Protein AF-A0A812RLL1-F1 (afdb_monomer_lite)

Radius of gyration: 18.05 Å; chains: 1; bounding box: 42×37×56 Å

Organism: Symbiodinium pilosum (NCBI:txid2952)

Structure (mmCIF, N/CA/C/O backbone):
data_AF-A0A812RLL1-F1
#
_entry.id   AF-A0A812RLL1-F1
#
loop_
_atom_site.group_PDB
_atom_site.id
_atom_site.type_symbol
_atom_site.label_atom_id
_atom_site.label_alt_id
_atom_site.label_comp_id
_atom_site.label_asym_id
_atom_site.label_entity_id
_atom_site.label_seq_id
_atom_site.pdbx_PDB_ins_code
_atom_site.Cartn_x
_atom_site.Cartn_y
_atom_site.Cartn_z
_atom_site.occupancy
_atom_site.B_iso_or_equiv
_atom_site.auth_seq_id
_atom_site.auth_comp_id
_atom_site.auth_asym_id
_atom_site.auth_atom_id
_atom_site.pdbx_PDB_model_num
ATOM 1 N N . VAL A 1 1 ? -26.542 1.776 -36.692 1.00 37.62 1 VAL A N 1
ATOM 2 C CA . VAL A 1 1 ? -25.250 2.494 -36.792 1.00 37.62 1 VAL A CA 1
ATOM 3 C C . VAL A 1 1 ? -24.260 1.766 -35.899 1.00 37.62 1 VAL A C 1
ATOM 5 O O . VAL A 1 1 ? -24.473 1.721 -34.697 1.00 37.62 1 VAL A O 1
ATOM 8 N N . ARG A 1 2 ? -23.280 1.064 -36.482 1.00 29.39 2 ARG A N 1
ATOM 9 C CA . ARG A 1 2 ? -22.215 0.387 -35.728 1.00 29.39 2 ARG A CA 1
ATOM 10 C C . ARG A 1 2 ? -21.249 1.466 -35.237 1.00 29.39 2 ARG A C 1
ATOM 12 O O . ARG A 1 2 ? -20.649 2.142 -36.066 1.00 29.39 2 ARG A O 1
ATOM 19 N N . HIS A 1 3 ? -21.135 1.655 -33.925 1.00 27.92 3 HIS A N 1
ATOM 20 C CA . HIS A 1 3 ? -20.114 2.532 -33.359 1.00 27.92 3 HIS A CA 1
ATOM 21 C C . HIS A 1 3 ? -18.757 1.829 -33.438 1.00 27.92 3 HIS A C 1
ATOM 23 O O . HIS A 1 3 ? -18.461 0.926 -32.662 1.00 27.92 3 HIS A O 1
ATOM 29 N N . LEU A 1 4 ? -17.951 2.239 -34.418 1.00 26.98 4 LEU A N 1
ATOM 30 C CA . LEU A 1 4 ? -16.503 2.075 -34.387 1.00 26.98 4 LEU A CA 1
ATOM 31 C C . LEU A 1 4 ? -15.980 3.009 -33.293 1.00 26.98 4 LEU A C 1
ATOM 33 O O . LEU A 1 4 ? -15.881 4.218 -33.492 1.00 26.98 4 LEU A O 1
ATOM 37 N N . GLN A 1 5 ? -15.704 2.454 -32.119 1.00 30.88 5 GLN A N 1
ATOM 38 C CA . GLN A 1 5 ? -14.950 3.152 -31.091 1.00 30.88 5 GLN A CA 1
ATOM 39 C C . GLN A 1 5 ? -13.471 2.961 -31.440 1.00 30.88 5 GLN A C 1
ATOM 41 O O . GLN A 1 5 ? -12.906 1.885 -31.256 1.00 30.88 5 GLN A O 1
ATOM 46 N N . LEU A 1 6 ? -12.867 3.990 -32.039 1.00 29.09 6 LEU A N 1
ATOM 47 C CA . LEU A 1 6 ? -11.418 4.099 -32.169 1.00 29.09 6 LEU A CA 1
ATOM 48 C C . LEU A 1 6 ? -10.833 4.182 -30.754 1.00 29.09 6 LEU A C 1
ATOM 50 O O . LEU A 1 6 ? -10.780 5.253 -30.154 1.00 29.09 6 LEU A O 1
ATOM 54 N N . CYS A 1 7 ? -10.428 3.040 -30.204 1.00 29.53 7 CYS A N 1
ATOM 55 C CA . CYS A 1 7 ? -9.563 3.006 -29.038 1.00 29.53 7 CYS A CA 1
ATOM 56 C C . CYS A 1 7 ? -8.177 3.483 -29.476 1.00 29.53 7 CYS A C 1
ATOM 58 O O . CYS A 1 7 ? -7.367 2.703 -29.972 1.00 29.53 7 CYS A O 1
ATOM 60 N N . CYS A 1 8 ? -7.894 4.769 -29.280 1.00 32.31 8 CYS A N 1
ATOM 61 C CA . CYS A 1 8 ? -6.523 5.188 -29.037 1.00 32.31 8 CYS A CA 1
ATOM 62 C C . CYS A 1 8 ? -6.066 4.454 -27.769 1.00 32.31 8 CYS A C 1
ATOM 64 O O . CYS A 1 8 ? -6.481 4.802 -26.666 1.00 32.31 8 CYS A O 1
ATOM 66 N N . LEU A 1 9 ? -5.271 3.394 -27.933 1.00 37.59 9 LEU A N 1
ATOM 67 C CA . LEU A 1 9 ? -4.542 2.735 -26.853 1.00 37.59 9 LEU A CA 1
ATOM 68 C C . LEU A 1 9 ? -3.507 3.726 -26.314 1.00 37.59 9 LEU A C 1
ATOM 70 O O . LEU A 1 9 ? -2.344 3.715 -26.701 1.00 37.59 9 LEU A O 1
ATOM 74 N N . THR A 1 10 ? -3.932 4.625 -25.434 1.00 40.66 10 THR A N 1
ATOM 75 C CA . THR A 1 10 ? -3.006 5.266 -24.509 1.00 40.66 10 THR A CA 1
ATOM 76 C C . THR A 1 10 ? -2.638 4.215 -23.471 1.00 40.66 10 THR A C 1
ATOM 78 O O . THR A 1 10 ? -3.434 3.909 -22.584 1.00 40.66 10 THR A O 1
ATOM 81 N N . THR A 1 11 ? -1.451 3.629 -23.613 1.00 52.31 11 THR A N 1
ATOM 82 C CA . THR A 1 11 ? -0.755 2.836 -22.591 1.00 52.31 11 THR A CA 1
ATOM 83 C C . THR A 1 11 ? -0.467 3.725 -21.382 1.00 52.31 11 THR A C 1
ATOM 85 O O . THR A 1 11 ? 0.605 4.312 -21.255 1.00 52.31 11 THR A O 1
ATOM 88 N N . GLY A 1 12 ? -1.467 3.899 -20.525 1.00 61.59 12 GLY A N 1
ATOM 89 C CA . GLY A 1 12 ? -1.384 4.679 -19.297 1.00 61.59 12 GLY A CA 1
ATOM 90 C C . GLY A 1 12 ? -2.018 3.919 -18.142 1.00 61.59 12 GLY A C 1
ATOM 91 O O . GLY A 1 12 ? -2.935 3.123 -18.350 1.00 61.59 12 GLY A O 1
ATOM 92 N N . LEU A 1 13 ? -1.522 4.177 -16.931 1.00 76.62 13 LEU A N 1
ATOM 93 C CA . LEU A 1 13 ? -2.082 3.612 -15.709 1.00 76.62 13 LEU A CA 1
ATOM 94 C C . LEU A 1 13 ? -3.569 3.951 -15.599 1.00 76.62 13 LEU A C 1
ATOM 96 O O . LEU A 1 13 ? -3.981 5.099 -15.773 1.00 76.62 13 LEU A O 1
ATOM 100 N N . GLN A 1 14 ? -4.369 2.942 -15.278 1.00 79.12 14 GLN A N 1
ATOM 101 C CA . GLN A 1 14 ? -5.796 3.087 -15.038 1.00 79.12 14 GLN A CA 1
ATOM 102 C C . GLN A 1 14 ? -6.060 2.915 -13.552 1.00 79.12 14 GLN A C 1
ATOM 104 O O . GLN A 1 14 ? -5.700 1.897 -12.965 1.00 79.12 14 GLN A O 1
ATOM 109 N N . ARG A 1 15 ? -6.689 3.913 -12.932 1.00 73.94 15 ARG A N 1
ATOM 110 C CA . ARG A 1 15 ? -7.053 3.844 -11.518 1.00 73.94 15 ARG A CA 1
ATOM 111 C C . ARG A 1 15 ? -8.131 2.787 -11.311 1.00 73.94 15 ARG A C 1
ATOM 113 O O . ARG A 1 15 ? -9.179 2.834 -11.956 1.00 73.94 15 ARG A O 1
ATOM 120 N N . LEU A 1 16 ? -7.894 1.866 -10.383 1.00 66.88 16 LEU A N 1
ATOM 121 C CA . LEU A 1 16 ? -8.930 0.950 -9.933 1.00 66.88 16 LEU A CA 1
ATOM 122 C C . LEU A 1 16 ? -9.898 1.735 -9.055 1.00 66.88 16 LEU A C 1
ATOM 124 O O . LEU A 1 16 ? -9.555 2.141 -7.949 1.00 66.88 16 LEU A O 1
ATOM 128 N N . VAL A 1 17 ? -11.113 1.968 -9.554 1.00 61.69 17 VAL A N 1
ATOM 129 C CA . VAL A 1 17 ? -12.192 2.528 -8.736 1.00 61.69 17 VAL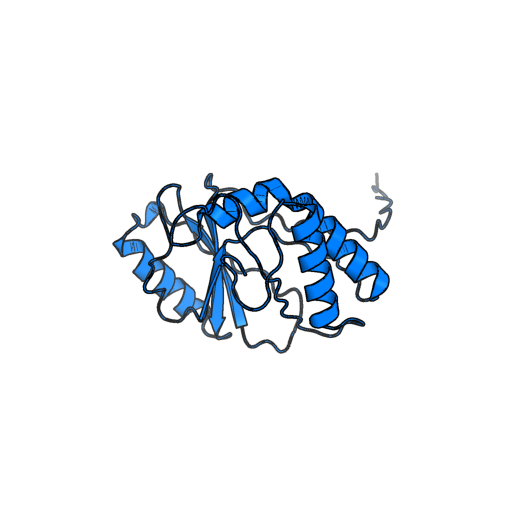 A CA 1
ATOM 130 C C . VAL A 1 17 ? -12.684 1.408 -7.825 1.00 61.69 17 VAL A C 1
ATOM 132 O O . VAL A 1 17 ? -13.274 0.448 -8.328 1.00 61.69 17 VAL A O 1
ATOM 135 N N . PRO A 1 18 ? -12.474 1.478 -6.500 1.00 56.78 18 PRO A N 1
ATOM 136 C CA . PRO A 1 18 ? -12.993 0.436 -5.637 1.00 56.78 18 PRO A CA 1
ATOM 137 C C . PRO A 1 18 ? -14.529 0.542 -5.626 1.00 56.78 18 PRO A C 1
ATOM 139 O O . PRO A 1 18 ? -15.049 1.666 -5.648 1.00 56.78 18 PRO A O 1
ATOM 142 N N . PRO A 1 19 ? -15.271 -0.582 -5.610 1.00 47.69 19 PRO A N 1
ATOM 143 C CA . PRO A 1 19 ? -16.727 -0.573 -5.678 1.00 47.69 19 PRO A CA 1
ATOM 144 C C . PRO A 1 19 ? -17.344 0.410 -4.674 1.00 47.69 19 PRO A C 1
ATOM 146 O O . PRO A 1 19 ? -16.896 0.467 -3.529 1.00 47.69 19 PRO A O 1
ATOM 149 N N . LYS A 1 20 ? -18.326 1.186 -5.172 1.00 47.53 20 LYS A N 1
ATOM 150 C CA . LYS A 1 20 ? -19.125 2.276 -4.561 1.00 47.53 20 LYS A CA 1
ATOM 151 C C . LYS A 1 20 ? -18.523 2.964 -3.315 1.00 47.53 20 LYS A C 1
ATOM 153 O O . LYS A 1 20 ? -18.348 2.315 -2.286 1.00 47.53 20 LYS A O 1
ATOM 158 N N . PRO A 1 21 ? -18.315 4.295 -3.333 1.00 43.31 21 PRO A N 1
ATOM 159 C CA . PRO A 1 21 ? -17.910 5.011 -2.132 1.00 43.31 21 PRO A CA 1
ATOM 160 C C . PRO A 1 21 ? -19.015 4.889 -1.077 1.00 43.31 21 PRO A C 1
ATOM 162 O O . PRO A 1 21 ? -20.113 5.421 -1.233 1.00 43.31 21 PRO A O 1
ATOM 165 N N . LEU A 1 22 ? -18.727 4.157 -0.007 1.00 42.91 22 LEU A N 1
ATOM 166 C CA . LEU A 1 22 ? -19.337 4.425 1.285 1.00 42.91 22 LEU A CA 1
ATOM 167 C C . LEU A 1 22 ? -18.472 5.516 1.906 1.00 42.91 22 LEU A C 1
ATOM 169 O O . LEU A 1 22 ? -17.251 5.442 1.816 1.00 42.91 22 LEU A O 1
ATOM 173 N N . ALA A 1 23 ? -19.123 6.557 2.410 1.00 43.97 23 ALA A N 1
ATOM 174 C CA . ALA A 1 23 ? -18.626 7.924 2.565 1.00 43.97 23 ALA A CA 1
ATOM 175 C C . ALA A 1 23 ? -17.469 8.152 3.563 1.00 43.97 23 ALA A C 1
ATOM 177 O O . ALA A 1 23 ? -17.370 9.251 4.093 1.00 43.97 23 ALA A O 1
ATOM 178 N N . SER A 1 24 ? -16.636 7.152 3.861 1.00 58.69 24 SER A N 1
ATOM 179 C CA . SER A 1 24 ? -15.497 7.327 4.758 1.00 58.69 24 SER A CA 1
ATOM 180 C C . SER A 1 24 ? -14.160 7.301 4.037 1.00 58.69 24 SER A C 1
ATOM 182 O O . SER A 1 24 ? -13.908 6.501 3.131 1.00 58.69 24 SER A O 1
ATOM 184 N N . ASP A 1 25 ? -13.295 8.162 4.547 1.00 64.69 25 ASP A N 1
ATOM 185 C CA . ASP A 1 25 ? -11.924 8.374 4.138 1.00 64.69 25 ASP A CA 1
ATOM 186 C C . ASP A 1 25 ? -10.947 7.331 4.715 1.00 64.69 25 ASP A C 1
ATOM 188 O O . ASP A 1 25 ? -9.790 7.260 4.299 1.00 64.69 25 ASP A O 1
ATOM 192 N N . ARG A 1 26 ? -11.384 6.485 5.663 1.00 80.81 26 ARG A N 1
ATOM 193 C CA . ARG A 1 26 ? -10.525 5.470 6.294 1.00 80.81 26 ARG A CA 1
ATOM 194 C C . ARG A 1 26 ? -10.591 4.137 5.562 1.00 80.81 26 ARG A C 1
ATOM 196 O O . ARG A 1 26 ? -11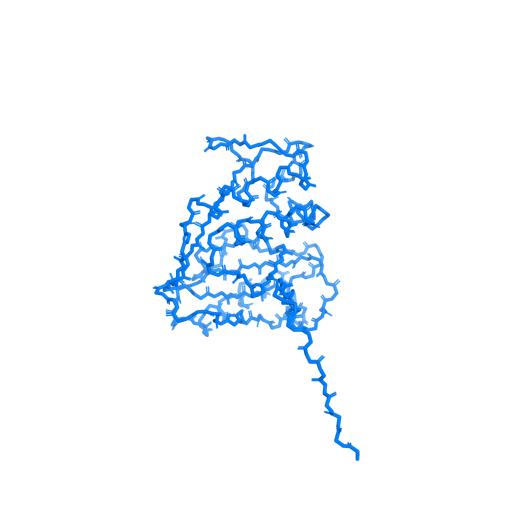.454 3.299 5.827 1.00 80.81 26 ARG A O 1
ATOM 203 N N . SER A 1 27 ? -9.642 3.928 4.655 1.00 85.50 27 SER A N 1
ATOM 204 C CA . SER A 1 27 ? -9.488 2.670 3.919 1.00 85.50 27 SER A CA 1
ATOM 205 C C . SER A 1 27 ? -8.293 1.869 4.438 1.00 85.50 27 SER A C 1
ATOM 207 O O . SER A 1 27 ? -7.201 2.410 4.600 1.00 85.50 27 SER A O 1
ATOM 209 N N . TYR A 1 28 ? -8.489 0.570 4.655 1.00 88.00 28 TYR A N 1
ATOM 210 C CA . TYR A 1 28 ? -7.474 -0.368 5.126 1.00 88.00 28 TYR A CA 1
ATOM 211 C C . TYR A 1 28 ? -7.324 -1.539 4.160 1.00 88.00 28 TYR A C 1
ATOM 213 O O . TYR A 1 28 ? -8.316 -2.144 3.752 1.00 88.00 28 TYR A O 1
ATOM 221 N N . LEU A 1 29 ? -6.083 -1.889 3.833 1.00 89.19 29 LEU A N 1
ATOM 222 C CA . LEU A 1 29 ? -5.739 -3.111 3.117 1.00 89.19 29 LEU A CA 1
ATOM 223 C C . LEU A 1 29 ? -5.239 -4.149 4.122 1.00 89.19 29 LEU A C 1
ATOM 225 O O . LEU A 1 29 ? -4.228 -3.938 4.789 1.00 89.19 29 LEU A O 1
ATOM 229 N N . LEU A 1 30 ? -5.934 -5.276 4.207 1.00 90.75 30 LEU A N 1
ATOM 230 C CA . LEU A 1 30 ? -5.607 -6.386 5.093 1.00 90.75 30 LEU A CA 1
ATOM 231 C C . LEU A 1 30 ? -5.044 -7.547 4.276 1.00 90.75 30 LEU A C 1
ATOM 233 O O . LEU A 1 30 ? -5.650 -7.971 3.287 1.00 90.75 30 LEU A O 1
ATOM 237 N N . LEU A 1 31 ? -3.895 -8.067 4.697 1.00 90.62 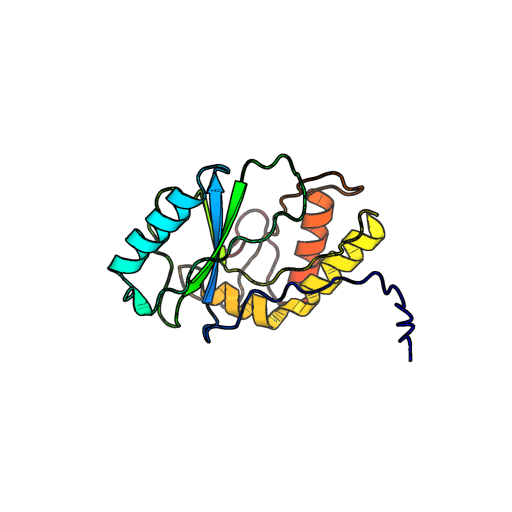31 LEU A N 1
ATOM 238 C CA . LEU A 1 31 ? -3.275 -9.248 4.105 1.00 90.62 31 LEU A CA 1
ATOM 239 C C . LEU A 1 31 ? -3.595 -10.488 4.935 1.00 90.62 31 LEU A C 1
ATOM 241 O O . LEU A 1 31 ? -3.480 -10.452 6.155 1.00 90.62 31 LEU A O 1
ATOM 245 N N . TYR A 1 32 ? -3.937 -11.593 4.283 1.00 89.62 32 TYR A N 1
ATOM 246 C CA . TYR A 1 32 ? -4.197 -12.889 4.922 1.00 89.62 32 TYR A CA 1
ATOM 247 C C . TYR A 1 32 ? -3.578 -14.021 4.104 1.00 89.62 32 TYR A C 1
ATOM 249 O O . TYR A 1 32 ? -3.210 -13.841 2.941 1.00 89.62 32 TYR A O 1
ATOM 257 N N . THR A 1 33 ? -3.462 -15.205 4.701 1.00 87.62 33 THR A N 1
ATOM 258 C CA . THR A 1 33 ? -2.966 -16.392 3.996 1.00 87.62 33 THR A CA 1
ATOM 259 C C . THR A 1 33 ? -3.962 -16.816 2.920 1.00 87.62 33 THR A C 1
ATOM 261 O O . THR A 1 33 ? -5.135 -17.046 3.207 1.00 87.62 33 THR A O 1
ATOM 264 N N . ARG A 1 34 ? -3.501 -16.945 1.674 1.00 83.62 34 ARG A N 1
ATOM 265 C CA . ARG A 1 34 ? -4.333 -17.397 0.548 1.00 83.62 34 ARG A CA 1
ATOM 266 C C . ARG A 1 34 ? -4.988 -18.751 0.854 1.00 83.62 34 ARG A C 1
ATOM 268 O O . ARG A 1 34 ? -4.326 -19.647 1.372 1.00 83.62 34 ARG A O 1
ATOM 275 N N . GLY A 1 35 ? -6.258 -18.912 0.479 1.00 83.19 35 GLY A N 1
ATOM 276 C CA . GLY A 1 35 ? -7.057 -20.106 0.777 1.00 83.19 35 GLY A CA 1
ATOM 277 C C . GLY A 1 35 ? -7.871 -20.010 2.072 1.00 83.19 35 GLY A C 1
ATOM 278 O O . GLY A 1 35 ? -8.617 -20.938 2.370 1.00 83.19 35 GLY A O 1
ATOM 279 N N . LEU A 1 36 ? -7.722 -18.921 2.837 1.00 87.88 36 LEU A N 1
ATOM 280 C CA . LEU A 1 36 ? -8.488 -18.634 4.055 1.00 87.88 36 LEU A CA 1
ATOM 281 C C . LEU A 1 36 ? -9.386 -17.395 3.903 1.00 87.88 36 LEU A C 1
ATOM 283 O O . LEU A 1 36 ? -9.625 -16.683 4.875 1.00 87.88 36 LEU A O 1
ATOM 287 N N . GLU A 1 37 ? -9.829 -17.106 2.678 1.00 84.12 37 GLU A N 1
ATOM 288 C CA . GLU A 1 37 ? -10.659 -15.952 2.320 1.00 84.12 37 GLU A CA 1
ATOM 289 C C . GLU A 1 37 ? -11.870 -15.797 3.262 1.00 84.12 37 GLU A C 1
ATOM 291 O O . GLU A 1 37 ? -11.987 -14.783 3.956 1.00 84.12 37 GLU A O 1
ATOM 296 N N . ASP A 1 38 ? -12.715 -16.828 3.343 1.00 84.62 38 ASP A N 1
ATOM 297 C CA . ASP A 1 38 ? -13.956 -16.808 4.129 1.00 84.62 38 ASP A CA 1
ATOM 298 C C . ASP A 1 38 ? -13.677 -16.671 5.634 1.00 84.62 38 ASP A C 1
ATOM 300 O O . ASP A 1 38 ? -14.399 -15.988 6.364 1.00 84.62 38 ASP A O 1
ATOM 304 N N . GLN A 1 39 ? -12.610 -17.312 6.125 1.00 88.56 39 GLN A N 1
ATOM 305 C CA . GLN A 1 39 ? -12.220 -17.240 7.532 1.00 88.56 39 GLN A CA 1
ATOM 306 C C . GLN A 1 39 ? -11.688 -15.850 7.888 1.00 88.56 39 GLN A C 1
ATOM 308 O O . GLN A 1 39 ? -12.015 -15.338 8.959 1.00 88.56 39 GLN A O 1
ATOM 313 N N . ALA A 1 40 ? -10.895 -15.233 7.008 1.00 87.31 40 ALA A N 1
ATOM 314 C CA . ALA A 1 40 ? -10.380 -13.883 7.206 1.00 87.31 40 ALA A CA 1
ATOM 315 C C . ALA A 1 40 ? -11.522 -12.857 7.251 1.00 87.31 40 ALA A C 1
ATOM 317 O O . ALA A 1 40 ? -11.545 -12.011 8.145 1.00 87.31 40 ALA A O 1
ATOM 318 N N . GLU A 1 41 ? -12.502 -12.967 6.348 1.00 86.81 41 GLU A N 1
ATOM 319 C CA . GLU A 1 41 ? -13.701 -12.122 6.358 1.00 86.81 41 GLU A CA 1
ATOM 320 C C . GLU A 1 41 ? -14.529 -12.322 7.637 1.00 86.81 41 GLU A C 1
ATOM 322 O O . GLU A 1 41 ? -14.869 -11.350 8.318 1.00 86.81 41 GLU A O 1
ATOM 327 N N . ALA A 1 42 ? -14.807 -13.570 8.021 1.00 87.00 42 ALA A N 1
ATOM 328 C CA . ALA A 1 42 ? -15.589 -13.864 9.220 1.00 87.00 42 ALA A CA 1
ATOM 329 C C . ALA A 1 42 ? -14.917 -13.345 10.505 1.00 87.00 42 ALA A C 1
ATOM 331 O O . ALA A 1 42 ? -15.586 -12.792 11.383 1.00 87.00 42 ALA A O 1
ATOM 332 N N . LEU A 1 43 ? -13.594 -13.504 10.623 1.00 88.38 43 LEU A N 1
ATOM 333 C CA . LEU A 1 43 ? -12.826 -13.024 11.774 1.00 88.38 43 LEU A CA 1
ATOM 334 C C . LEU A 1 43 ? -12.756 -11.498 11.811 1.00 88.38 43 LEU A C 1
ATOM 336 O O . LEU A 1 43 ? -12.963 -10.922 12.876 1.00 88.38 43 LEU A O 1
ATOM 340 N N . LEU A 1 44 ? -12.556 -10.845 10.664 1.00 87.81 44 LEU A N 1
ATOM 341 C CA . LEU A 1 44 ? -12.636 -9.391 10.537 1.00 87.81 44 LEU A CA 1
ATOM 342 C C . LEU A 1 44 ? -13.975 -8.863 11.059 1.00 87.81 44 LEU A C 1
ATOM 344 O O . LEU A 1 44 ? -13.993 -7.997 11.934 1.00 87.81 44 LEU A O 1
ATOM 348 N N . PHE A 1 45 ? -15.088 -9.392 10.547 1.00 86.19 45 PHE A N 1
ATOM 349 C CA . PHE A 1 45 ? -16.420 -8.956 10.960 1.00 86.19 45 PHE A CA 1
ATOM 350 C C . PHE A 1 45 ? -16.654 -9.172 12.446 1.00 86.19 45 PHE A C 1
ATOM 352 O O . PHE A 1 45 ? -17.146 -8.272 13.123 1.00 86.19 45 PHE A O 1
ATOM 359 N N . ARG A 1 46 ? -16.284 -10.346 12.965 1.00 87.19 46 ARG A N 1
ATOM 360 C CA . ARG A 1 46 ? -16.427 -10.662 14.385 1.00 87.19 46 ARG A CA 1
ATOM 361 C C . ARG A 1 46 ? -15.624 -9.697 15.252 1.00 87.19 46 ARG A C 1
ATOM 363 O O . ARG A 1 46 ? -16.162 -9.185 16.226 1.00 87.19 46 ARG A O 1
ATOM 370 N N . THR A 1 47 ? -14.371 -9.434 14.892 1.00 88.25 47 THR A N 1
ATOM 371 C CA . THR A 1 47 ? -13.500 -8.526 15.640 1.00 88.25 47 THR A CA 1
ATOM 372 C C . THR A 1 47 ? -14.033 -7.096 15.616 1.00 88.25 47 THR A C 1
ATOM 374 O O . THR A 1 47 ? -14.153 -6.473 16.668 1.00 88.25 47 THR A O 1
ATOM 377 N N . LEU A 1 48 ? -14.415 -6.586 14.443 1.00 85.06 48 LEU A N 1
ATOM 378 C CA . LEU A 1 48 ? -14.950 -5.232 14.309 1.00 85.06 48 LEU A CA 1
ATOM 379 C C . LEU A 1 48 ? -16.323 -5.065 14.963 1.00 85.06 48 LEU A C 1
ATOM 381 O O . LEU A 1 48 ? -16.602 -3.995 15.483 1.00 85.06 48 LEU A O 1
ATOM 385 N N . ALA A 1 49 ? -17.165 -6.101 15.001 1.00 85.00 49 ALA A N 1
ATOM 386 C CA . ALA A 1 49 ? -18.484 -6.045 15.639 1.00 85.00 49 ALA A CA 1
ATOM 387 C C . ALA A 1 49 ? -18.431 -5.727 17.145 1.00 85.00 49 ALA A C 1
ATOM 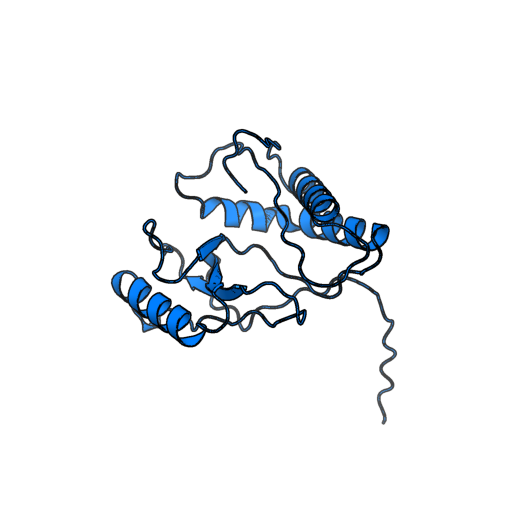389 O O . ALA A 1 49 ? -19.440 -5.330 17.726 1.00 85.00 49 ALA A O 1
ATOM 390 N N . HIS A 1 50 ? -17.272 -5.910 17.785 1.00 82.19 50 HIS A N 1
ATOM 391 C CA . HIS A 1 50 ? -17.069 -5.554 19.187 1.00 82.19 50 HIS A CA 1
ATOM 392 C C . HIS A 1 50 ? -16.900 -4.048 19.414 1.00 82.19 50 HIS A C 1
ATOM 394 O O . HIS A 1 50 ? -17.167 -3.574 20.516 1.00 82.19 50 HIS A O 1
ATOM 400 N N . THR A 1 51 ? -16.462 -3.303 18.398 1.00 74.94 51 THR A N 1
ATOM 401 C CA . THR A 1 51 ? -16.163 -1.866 18.495 1.00 74.94 51 THR A CA 1
ATOM 402 C C . THR A 1 51 ? -17.062 -1.018 17.599 1.00 74.94 51 THR A C 1
ATOM 404 O O . THR A 1 51 ? -17.428 0.092 17.970 1.00 74.94 51 THR A O 1
ATOM 407 N N . VAL A 1 52 ? -17.489 -1.566 16.463 1.00 73.69 52 VAL A N 1
ATOM 408 C CA . VAL A 1 52 ? -18.308 -0.909 15.447 1.00 73.69 52 VAL A CA 1
ATOM 409 C C . VAL A 1 52 ? -19.655 -1.631 15.340 1.00 73.69 52 VAL A C 1
ATOM 411 O O . VAL A 1 52 ? -19.687 -2.848 15.148 1.00 73.69 52 VAL A O 1
ATOM 414 N N . PRO A 1 53 ? -20.797 -0.917 15.396 1.00 73.12 53 PRO A N 1
ATOM 415 C CA . PRO A 1 53 ? -22.095 -1.520 15.117 1.00 73.12 53 PRO A CA 1
ATOM 416 C C . PRO A 1 53 ? -22.094 -2.218 13.753 1.00 73.12 53 PRO A C 1
ATOM 418 O O . PRO A 1 53 ? -21.747 -1.606 12.744 1.00 73.12 53 PRO A O 1
ATOM 421 N N . THR A 1 54 ? -22.515 -3.481 13.705 1.00 69.81 54 THR A N 1
ATOM 422 C CA . THR A 1 54 ? -22.370 -4.353 12.522 1.00 69.81 54 THR A CA 1
ATOM 423 C C . THR A 1 54 ? -22.980 -3.787 11.241 1.00 69.81 54 THR A C 1
ATOM 425 O O . THR A 1 54 ? -22.419 -3.965 10.167 1.00 69.81 54 THR A O 1
ATOM 428 N N . TRP A 1 55 ? -24.080 -3.038 11.340 1.00 67.25 55 TRP A N 1
ATOM 429 C CA . TRP A 1 55 ? -24.730 -2.377 10.202 1.00 67.25 55 TRP A CA 1
ATOM 430 C C . TRP A 1 55 ? -23.919 -1.209 9.607 1.00 67.25 55 TRP A C 1
ATOM 432 O O . TRP A 1 55 ? -24.224 -0.760 8.504 1.00 67.25 55 TRP A O 1
ATOM 442 N N . ARG A 1 56 ? -22.899 -0.708 10.320 1.00 64.56 56 ARG A N 1
ATOM 443 C CA . ARG A 1 56 ? -21.941 0.305 9.835 1.00 64.56 56 ARG A CA 1
ATOM 444 C C . ARG A 1 56 ? -20.689 -0.308 9.217 1.00 64.56 56 ARG A C 1
ATOM 446 O O . ARG A 1 56 ? -19.911 0.439 8.629 1.00 64.56 56 ARG A O 1
ATOM 453 N N . ILE A 1 57 ? -20.474 -1.617 9.361 1.00 67.81 57 ILE A N 1
ATOM 454 C CA . ILE A 1 57 ? -19.322 -2.309 8.783 1.00 67.81 57 ILE A CA 1
ATOM 455 C C . ILE A 1 57 ? -19.688 -2.671 7.342 1.00 67.81 57 ILE A C 1
ATOM 457 O O . ILE A 1 57 ? -20.550 -3.526 7.128 1.00 67.81 57 ILE A O 1
ATOM 461 N N . PRO A 1 58 ? -19.093 -2.020 6.333 1.00 66.38 58 PRO A N 1
ATOM 462 C CA . PRO A 1 58 ? -19.351 -2.399 4.958 1.00 66.38 58 PRO A CA 1
ATOM 463 C C . PRO A 1 58 ? -18.761 -3.780 4.658 1.00 66.38 58 PRO A C 1
ATOM 465 O O . PRO A 1 58 ? -17.755 -4.155 5.264 1.00 66.38 58 PRO A O 1
ATOM 468 N N . PRO A 1 59 ? -19.340 -4.523 3.698 1.00 68.50 59 PRO A N 1
ATOM 469 C CA . PRO A 1 59 ? -18.752 -5.776 3.255 1.00 68.50 59 PRO A CA 1
ATOM 470 C C . PRO A 1 59 ? -17.324 -5.538 2.749 1.00 68.50 59 PRO A C 1
ATOM 472 O O . PRO A 1 59 ? -17.117 -4.611 1.950 1.00 68.50 59 PRO A O 1
ATOM 475 N N . PRO A 1 60 ? -16.338 -6.326 3.216 1.00 67.44 60 PRO A N 1
ATOM 476 C CA . PRO A 1 60 ? -14.982 -6.224 2.723 1.00 67.44 60 PRO A CA 1
ATOM 477 C C . PRO A 1 60 ? -14.956 -6.585 1.240 1.00 67.44 60 PRO A C 1
ATOM 479 O O . PRO A 1 60 ? -15.763 -7.366 0.736 1.00 67.44 60 PRO A O 1
ATOM 482 N N . GLN A 1 61 ? -14.031 -5.972 0.516 1.00 69.31 61 GLN A N 1
ATOM 483 C CA . GLN A 1 61 ? -13.910 -6.165 -0.920 1.00 69.31 61 GLN A CA 1
ATOM 484 C C . GLN A 1 61 ? -12.648 -6.962 -1.207 1.00 69.31 61 GLN A C 1
ATOM 486 O O . GLN A 1 61 ? -11.545 -6.563 -0.825 1.00 69.31 61 GLN A O 1
ATOM 491 N N . HIS A 1 62 ? -12.798 -8.078 -1.915 1.00 64.81 62 HIS A N 1
ATOM 492 C CA . HIS A 1 62 ? -11.649 -8.780 -2.466 1.00 64.81 62 HIS A CA 1
ATOM 493 C C . HIS A 1 62 ? -11.027 -7.921 -3.563 1.00 64.81 62 HIS A C 1
ATOM 495 O O . HIS A 1 62 ? -11.690 -7.553 -4.536 1.00 64.81 62 HIS A O 1
ATOM 501 N N . VAL A 1 63 ? -9.744 -7.603 -3.411 1.00 65.31 63 VAL A N 1
ATOM 502 C CA . VAL A 1 63 ? -8.994 -6.946 -4.482 1.00 65.31 63 VAL A CA 1
ATOM 503 C C . VAL A 1 63 ? -8.733 -7.997 -5.568 1.00 65.31 63 VAL A C 1
ATOM 505 O O . VAL A 1 63 ? -8.179 -9.053 -5.238 1.00 65.31 63 VAL A O 1
ATOM 508 N N . PRO A 1 64 ? -9.135 -7.756 -6.835 1.00 60.06 64 PRO A N 1
ATOM 509 C CA . PRO A 1 64 ? -8.963 -8.725 -7.909 1.00 60.06 64 PRO A CA 1
ATOM 510 C C . PRO A 1 64 ? -7.516 -9.200 -8.011 1.00 60.06 64 PRO A C 1
ATOM 512 O O . PRO A 1 64 ? -6.575 -8.415 -7.869 1.00 60.06 64 PRO A O 1
ATOM 515 N N . ARG A 1 65 ? -7.338 -10.493 -8.290 1.00 61.59 65 ARG A N 1
ATOM 516 C CA . ARG A 1 65 ? -6.027 -11.038 -8.646 1.00 61.59 65 ARG A CA 1
ATOM 517 C C . ARG A 1 65 ? -5.656 -10.463 -10.008 1.00 61.59 65 ARG A C 1
ATOM 519 O O . ARG A 1 65 ? -6.297 -10.789 -11.001 1.00 61.59 65 ARG A O 1
ATOM 526 N N . VAL A 1 66 ? -4.676 -9.565 -10.035 1.00 54.06 66 VAL A N 1
ATOM 527 C CA . VAL A 1 66 ? -4.180 -8.977 -11.291 1.00 54.06 66 VAL A CA 1
ATOM 528 C C . VAL A 1 66 ? -3.094 -9.864 -11.916 1.00 54.06 66 VAL A C 1
ATOM 530 O O . VAL A 1 66 ? -2.862 -9.787 -13.115 1.00 54.06 66 VAL A O 1
ATOM 533 N N . SER A 1 67 ? -2.496 -10.774 -11.139 1.00 48.06 67 SER A N 1
ATOM 534 C CA . SER A 1 67 ? -1.611 -11.827 -11.640 1.00 48.06 67 SER A CA 1
ATOM 535 C C . SER A 1 67 ? -1.949 -13.182 -11.008 1.00 48.06 67 SER A C 1
ATOM 537 O O . SER A 1 67 ? -2.441 -13.255 -9.877 1.00 48.06 67 SER A O 1
ATOM 539 N N . GLU A 1 68 ? -1.645 -14.272 -11.720 1.00 52.28 68 GLU A N 1
ATOM 540 C CA . GLU A 1 68 ? -1.572 -15.640 -11.171 1.00 52.28 68 GLU A CA 1
ATOM 541 C C . GLU A 1 68 ? -0.328 -15.838 -10.289 1.00 52.28 68 GLU A C 1
ATOM 543 O O . GLU A 1 68 ? 0.219 -16.935 -10.188 1.00 52.28 68 GLU A O 1
ATOM 548 N N . GLY A 1 69 ? 0.159 -14.756 -9.687 1.00 53.12 69 GLY A N 1
ATOM 549 C CA . GLY A 1 69 ? 1.423 -14.725 -8.996 1.00 53.12 69 GLY A CA 1
ATOM 550 C C . GLY A 1 69 ? 1.526 -15.747 -7.862 1.00 53.12 69 GLY A C 1
ATOM 551 O O . GLY A 1 69 ? 0.542 -16.263 -7.310 1.00 53.12 69 GLY A O 1
ATOM 552 N N . HIS A 1 70 ? 2.776 -16.071 -7.550 1.00 53.28 70 HIS A N 1
ATOM 553 C CA . HIS A 1 70 ? 3.153 -17.126 -6.619 1.00 53.28 70 HIS A CA 1
ATOM 554 C C . HIS A 1 70 ? 3.034 -16.671 -5.159 1.00 53.28 70 HIS A C 1
ATOM 556 O O . HIS A 1 70 ? 3.226 -17.485 -4.252 1.00 53.28 70 HIS A O 1
ATOM 562 N N . ALA A 1 71 ? 2.710 -15.398 -4.897 1.00 65.75 71 ALA A N 1
ATOM 563 C CA . ALA A 1 71 ? 2.487 -14.940 -3.537 1.00 65.75 71 ALA A CA 1
ATOM 564 C C . ALA A 1 71 ? 1.251 -15.638 -2.944 1.00 65.75 71 ALA A C 1
ATOM 566 O O . ALA A 1 71 ? 0.114 -15.483 -3.398 1.00 65.75 71 ALA A O 1
ATOM 567 N N . ALA A 1 72 ? 1.463 -16.397 -1.869 1.00 71.88 72 ALA A N 1
ATOM 568 C CA . ALA A 1 72 ? 0.408 -17.083 -1.124 1.00 71.88 72 ALA A CA 1
ATOM 569 C C . ALA A 1 72 ? -0.375 -16.126 -0.197 1.00 71.88 72 ALA A C 1
ATOM 571 O O . ALA A 1 72 ? -0.721 -16.485 0.928 1.00 71.88 72 ALA A O 1
ATOM 572 N N . VAL A 1 73 ? -0.653 -14.902 -0.658 1.00 83.75 73 VAL A N 1
ATOM 573 C CA . VAL A 1 73 ? -1.260 -13.837 0.149 1.00 83.75 73 VAL A CA 1
ATOM 574 C C . VAL A 1 73 ? -2.519 -13.300 -0.525 1.00 83.75 73 VAL A C 1
ATOM 576 O O . VAL A 1 73 ? -2.488 -12.823 -1.661 1.00 83.75 73 VAL A O 1
ATOM 579 N N . GLY A 1 74 ? -3.635 -13.363 0.194 1.00 83.75 74 GLY A N 1
ATOM 580 C CA . GLY A 1 74 ? -4.886 -12.717 -0.178 1.00 83.75 74 GLY A CA 1
ATOM 581 C C . GLY A 1 74 ? -4.971 -11.280 0.342 1.00 83.75 74 GLY A C 1
ATOM 582 O O . GLY A 1 74 ? -4.236 -10.882 1.247 1.00 83.75 74 GLY A O 1
ATOM 583 N N . LYS A 1 75 ? -5.867 -10.485 -0.256 1.00 86.25 75 LYS A N 1
ATOM 584 C CA . LYS A 1 75 ? -6.068 -9.060 0.053 1.00 86.25 75 LYS A CA 1
ATOM 585 C C . LYS A 1 75 ? -7.547 -8.759 0.310 1.00 86.25 75 LYS A C 1
ATOM 587 O O . LYS A 1 75 ? -8.379 -9.085 -0.538 1.00 86.25 75 LYS A O 1
ATOM 592 N N . LEU A 1 76 ? -7.867 -8.162 1.458 1.00 85.75 76 LEU A N 1
ATOM 593 C CA . LEU A 1 76 ? -9.189 -7.605 1.769 1.00 85.75 76 LEU A CA 1
ATOM 594 C C . LEU A 1 76 ? -9.064 -6.091 1.894 1.00 85.75 76 LEU A C 1
ATOM 596 O O . LEU A 1 76 ? -8.235 -5.596 2.652 1.00 85.75 76 LEU A O 1
ATOM 600 N N . LEU A 1 77 ? -9.901 -5.358 1.170 1.00 86.12 77 LEU A N 1
ATOM 601 C CA . LEU A 1 77 ? -10.069 -3.925 1.360 1.00 86.12 77 LEU A CA 1
ATOM 602 C C . LEU A 1 77 ? -11.265 -3.690 2.281 1.00 86.12 77 LEU A C 1
ATOM 604 O O . LEU A 1 77 ? -12.379 -4.129 1.991 1.00 86.12 77 LEU A O 1
ATOM 608 N N . VAL A 1 78 ? -11.036 -2.971 3.372 1.00 83.75 78 VAL A N 1
ATOM 609 C CA . VAL A 1 78 ? -12.058 -2.612 4.357 1.00 83.75 78 VAL A CA 1
ATOM 610 C C . VAL A 1 78 ? -12.112 -1.104 4.466 1.00 83.75 78 VAL A C 1
ATOM 612 O O . VAL A 1 78 ? -11.081 -0.439 4.511 1.00 83.75 78 VAL A O 1
ATOM 615 N N . ARG A 1 79 ? -13.319 -0.554 4.537 1.00 82.56 79 ARG A N 1
ATOM 616 C CA . ARG A 1 79 ? -13.529 0.858 4.847 1.00 82.56 79 ARG A CA 1
ATOM 617 C C . ARG A 1 79 ? -14.240 0.949 6.177 1.00 82.56 79 ARG A C 1
ATOM 619 O O . ARG A 1 79 ? -15.252 0.284 6.363 1.00 82.56 79 ARG A O 1
ATOM 626 N N . LEU A 1 80 ? -13.715 1.734 7.100 1.00 81.62 80 LEU A N 1
ATOM 627 C CA . LEU A 1 80 ? -14.356 1.951 8.394 1.00 81.62 80 LEU A CA 1
ATOM 628 C C . LEU A 1 80 ? -14.900 3.369 8.447 1.00 81.62 80 LEU A C 1
ATOM 630 O O . LEU A 1 80 ? -14.278 4.226 7.846 1.00 81.62 80 LEU A O 1
ATOM 634 N N . PRO A 1 81 ? -16.014 3.642 9.141 1.00 76.88 81 PRO A N 1
ATOM 635 C CA . PRO A 1 81 ? -16.476 5.008 9.352 1.00 76.88 81 PRO A CA 1
ATOM 636 C C . PRO A 1 81 ? -15.437 5.893 10.056 1.00 76.88 81 PRO A C 1
ATOM 638 O O . PRO A 1 81 ? -14.592 5.408 10.811 1.00 76.88 81 PRO A O 1
ATOM 641 N N . ASP A 1 82 ? -15.560 7.208 9.889 1.00 75.56 82 ASP A N 1
ATOM 642 C CA . ASP A 1 82 ? -14.696 8.165 10.580 1.00 75.56 82 ASP A CA 1
ATOM 643 C C . ASP A 1 82 ? -14.788 7.988 12.104 1.00 75.56 82 ASP A C 1
ATOM 645 O O . ASP A 1 82 ? -15.864 7.759 12.662 1.00 75.56 82 ASP A O 1
ATOM 649 N N . GLY A 1 83 ? -13.638 8.071 12.777 1.00 75.38 83 GLY A N 1
ATOM 650 C CA . GLY A 1 83 ? -13.508 7.797 14.212 1.00 75.38 83 GLY A CA 1
ATOM 651 C C . GLY A 1 83 ? -13.215 6.332 14.547 1.00 75.38 83 GLY A C 1
ATOM 652 O O . GLY A 1 83 ? -12.521 6.083 15.528 1.00 75.38 83 GLY A O 1
ATOM 653 N N . GLU A 1 84 ? -13.599 5.382 13.691 1.00 81.69 84 GLU A N 1
ATOM 654 C CA . GLU A 1 84 ? -13.343 3.950 13.896 1.00 81.69 84 GLU A CA 1
ATOM 655 C C . GLU A 1 84 ? -11.959 3.541 13.365 1.00 81.69 84 GLU A C 1
ATOM 657 O O . GLU A 1 84 ? -11.454 4.125 12.399 1.00 81.69 84 GLU A O 1
ATOM 662 N N . GLN A 1 85 ? -11.322 2.549 13.992 1.00 82.50 85 GLN A N 1
ATOM 663 C CA . GLN A 1 85 ? -9.992 2.051 13.615 1.00 82.50 85 GLN A CA 1
ATOM 664 C C . GLN A 1 85 ? -9.916 0.527 13.725 1.00 82.50 85 GLN A C 1
ATOM 666 O O . GLN A 1 85 ? -10.659 -0.094 14.487 1.00 82.50 85 GLN A O 1
ATOM 671 N N . ILE A 1 86 ? -8.978 -0.069 12.984 1.00 84.81 86 ILE A N 1
ATOM 672 C CA . ILE A 1 86 ? -8.582 -1.461 13.209 1.00 84.81 86 ILE A CA 1
ATOM 673 C C . ILE A 1 86 ? -7.978 -1.563 14.621 1.00 84.81 86 ILE A C 1
ATOM 675 O O . ILE A 1 86 ? -7.171 -0.701 14.986 1.00 84.81 86 ILE A O 1
ATOM 679 N N . PRO A 1 87 ? -8.347 -2.576 15.426 1.00 84.31 87 PRO A N 1
ATOM 680 C CA . PRO A 1 87 ? -7.788 -2.750 16.762 1.00 84.31 87 PRO A CA 1
ATOM 681 C C . PRO A 1 87 ? -6.260 -2.825 16.743 1.00 84.31 87 PRO A C 1
ATOM 683 O O . PRO A 1 87 ? -5.678 -3.494 15.890 1.00 84.31 87 PRO A O 1
ATOM 686 N N . GLN A 1 88 ? -5.612 -2.184 17.719 1.00 79.19 88 GLN A N 1
ATOM 687 C CA . GLN A 1 88 ? -4.146 -2.183 17.830 1.00 79.19 88 GLN A CA 1
ATOM 688 C C . GLN A 1 88 ? -3.567 -3.585 18.054 1.00 79.19 88 GLN A C 1
ATOM 690 O O . GLN A 1 88 ? -2.452 -3.865 17.628 1.00 79.19 88 GLN A O 1
ATOM 695 N N . GLU A 1 89 ? -4.342 -4.475 18.675 1.00 81.81 89 GLU A N 1
ATOM 696 C CA . GLU A 1 89 ? -3.973 -5.880 18.893 1.00 81.81 89 GLU A CA 1
ATOM 697 C C . GLU A 1 89 ? -4.042 -6.724 17.606 1.00 81.81 89 GLU A C 1
ATOM 699 O O . GLU A 1 89 ? -3.658 -7.893 17.597 1.00 81.81 89 GLU A O 1
ATOM 704 N N . GLY A 1 90 ? -4.508 -6.129 16.504 1.00 84.31 90 GLY A N 1
ATOM 705 C CA . GLY A 1 90 ? -4.681 -6.782 15.217 1.00 84.31 90 GLY A CA 1
ATOM 706 C C . GLY A 1 90 ? -5.994 -7.555 15.105 1.00 84.31 90 GLY A C 1
ATOM 707 O O . GLY A 1 90 ? -6.886 -7.488 15.952 1.00 84.31 90 GLY A O 1
ATOM 708 N N . ILE A 1 91 ? -6.124 -8.287 14.001 1.00 86.06 91 ILE A N 1
ATOM 709 C CA . ILE A 1 91 ? -7.265 -9.159 13.716 1.00 86.06 91 ILE A CA 1
ATOM 710 C C . ILE A 1 91 ? -6.716 -10.579 13.541 1.00 86.06 91 ILE A C 1
ATOM 712 O O . ILE A 1 91 ? -5.793 -10.768 12.745 1.00 86.06 91 ILE A O 1
ATOM 716 N N . PRO A 1 92 ? -7.260 -11.592 14.238 1.00 87.00 92 PRO A N 1
ATOM 717 C CA . PRO A 1 92 ? -6.821 -12.972 14.065 1.00 87.00 92 PRO A CA 1
ATOM 718 C C . PRO A 1 92 ? -6.865 -13.411 12.595 1.00 87.00 92 PRO A C 1
ATOM 720 O O . PRO A 1 92 ? -7.857 -13.192 11.906 1.00 87.00 92 PRO A O 1
ATOM 723 N N . GLY A 1 93 ? -5.786 -14.035 12.116 1.00 83.94 93 GLY A N 1
ATOM 724 C CA . GLY A 1 93 ? -5.667 -14.493 10.724 1.00 83.94 93 GLY A CA 1
ATOM 725 C C . GLY A 1 93 ? -5.254 -13.414 9.713 1.00 83.94 93 GLY A C 1
ATOM 726 O O . GLY A 1 93 ? -4.970 -13.751 8.564 1.00 83.94 93 GLY A O 1
ATOM 727 N N . ILE A 1 94 ? -5.158 -12.146 10.129 1.00 89.69 94 ILE A N 1
ATOM 728 C CA . ILE A 1 94 ? -4.583 -11.066 9.323 1.00 89.69 94 ILE A CA 1
ATOM 729 C C . ILE A 1 94 ? -3.082 -10.967 9.612 1.00 89.69 94 ILE A C 1
ATOM 731 O O . ILE A 1 94 ? -2.660 -10.836 10.757 1.00 89.69 94 ILE A O 1
ATOM 735 N N . ILE A 1 95 ? -2.278 -11.035 8.552 1.00 90.44 95 ILE A N 1
ATOM 736 C CA . ILE A 1 95 ? -0.812 -10.976 8.581 1.00 90.44 95 ILE A CA 1
ATOM 737 C C . ILE A 1 95 ? -0.350 -9.522 8.724 1.00 90.44 95 ILE A C 1
ATOM 739 O O . ILE A 1 95 ? 0.495 -9.214 9.558 1.00 90.44 95 ILE A O 1
ATOM 743 N N . HIS A 1 96 ? -0.921 -8.624 7.914 1.00 88.88 96 HIS A N 1
ATOM 744 C CA . HIS A 1 96 ? -0.595 -7.199 7.917 1.00 88.88 96 HIS A CA 1
ATOM 745 C C . HIS A 1 96 ? -1.834 -6.342 7.683 1.00 88.88 96 HIS A C 1
ATOM 747 O O . HIS A 1 96 ? -2.745 -6.726 6.950 1.00 88.88 96 HIS A O 1
ATOM 753 N N . THR A 1 97 ? -1.823 -5.156 8.286 1.00 89.44 97 THR A N 1
ATOM 754 C CA . THR A 1 97 ? -2.818 -4.102 8.089 1.00 89.44 97 THR A CA 1
ATOM 755 C C . THR A 1 97 ? -2.101 -2.864 7.576 1.00 89.44 97 THR A C 1
ATOM 757 O O . THR A 1 97 ? -1.184 -2.378 8.232 1.00 89.44 97 THR A O 1
ATOM 760 N N . TYR A 1 98 ? -2.534 -2.345 6.433 1.00 89.75 98 TYR A N 1
ATOM 761 C CA . TYR A 1 98 ? -2.018 -1.108 5.852 1.00 89.75 98 TYR A CA 1
ATOM 762 C C . TYR A 1 98 ? -3.125 -0.072 5.743 1.00 89.75 98 TYR A C 1
ATOM 764 O O . TYR A 1 98 ? -4.276 -0.416 5.469 1.00 89.75 98 TYR A O 1
ATOM 772 N N . ALA A 1 99 ? -2.769 1.203 5.873 1.00 89.56 99 ALA A N 1
ATOM 773 C CA . ALA A 1 99 ? -3.596 2.275 5.341 1.00 89.56 99 ALA A CA 1
ATOM 774 C C . ALA A 1 99 ? -3.582 2.181 3.807 1.00 89.56 99 ALA A C 1
ATOM 776 O O . ALA A 1 99 ? -2.522 2.171 3.183 1.00 89.56 99 ALA A O 1
ATOM 777 N N . PHE A 1 100 ? -4.754 2.071 3.191 1.00 89.00 100 PHE A N 1
ATOM 778 C CA . PHE A 1 100 ? -4.866 1.989 1.741 1.00 89.00 100 PHE A CA 1
ATOM 779 C C . PHE A 1 100 ? -4.900 3.395 1.137 1.00 89.00 100 PHE A C 1
ATOM 781 O O . PHE A 1 100 ? -5.800 4.174 1.440 1.00 89.00 100 PHE A O 1
ATOM 788 N N . VAL A 1 101 ? -3.934 3.698 0.266 1.00 89.81 101 VAL A N 1
ATOM 789 C CA . VAL A 1 101 ? -3.810 5.009 -0.393 1.00 89.81 101 VAL A CA 1
ATOM 790 C C . VAL A 1 101 ? -4.491 4.991 -1.756 1.00 89.81 101 VAL A C 1
ATOM 792 O O . VAL A 1 101 ? -5.413 5.765 -2.009 1.00 89.81 101 VAL A O 1
ATOM 795 N N . ASP A 1 102 ? -4.028 4.118 -2.652 1.00 88.44 102 ASP A N 1
ATOM 796 C CA . ASP A 1 102 ? -4.545 4.038 -4.012 1.00 88.44 102 ASP A CA 1
ATOM 797 C C . ASP A 1 102 ? -4.191 2.704 -4.688 1.00 88.44 102 ASP A C 1
ATOM 799 O O . ASP A 1 102 ? -3.324 1.964 -4.219 1.00 88.44 102 ASP A O 1
ATOM 803 N N . ALA A 1 103 ? -4.856 2.402 -5.806 1.00 86.75 103 ALA A N 1
ATOM 804 C CA . ALA A 1 103 ? -4.530 1.258 -6.653 1.00 86.75 103 ALA A CA 1
ATOM 805 C C . ALA A 1 103 ? -4.724 1.572 -8.141 1.00 86.75 103 ALA A C 1
ATOM 807 O O . ALA A 1 103 ? -5.680 2.237 -8.546 1.00 86.75 103 ALA A O 1
ATOM 808 N N . VAL A 1 104 ? -3.832 1.028 -8.966 1.00 85.44 104 VAL A N 1
ATOM 809 C CA . VAL A 1 104 ? -3.828 1.186 -10.424 1.00 85.44 104 VAL A CA 1
ATOM 810 C C . VAL A 1 104 ? -3.556 -0.147 -11.118 1.00 85.44 104 VAL A C 1
ATOM 812 O O . VAL A 1 104 ? -2.978 -1.061 -10.533 1.00 85.44 104 VAL A O 1
ATOM 815 N N . THR A 1 105 ? -3.950 -0.242 -12.383 1.00 85.25 105 THR A N 1
ATOM 816 C CA . THR A 1 105 ? -3.623 -1.336 -13.306 1.00 85.25 105 THR A CA 1
ATOM 817 C C . THR A 1 105 ? -2.998 -0.802 -14.588 1.00 85.25 105 THR A C 1
ATOM 819 O O . THR A 1 105 ? -3.080 0.392 -14.876 1.00 85.25 105 THR A O 1
ATOM 822 N N . GLY A 1 106 ? -2.416 -1.697 -15.388 1.00 84.69 106 GLY A N 1
ATOM 823 C CA . GLY A 1 106 ? -1.807 -1.336 -16.671 1.00 84.69 106 GLY A CA 1
ATOM 824 C C . GLY A 1 106 ? -0.405 -0.745 -16.531 1.00 84.69 106 GLY A C 1
ATOM 825 O O . GLY A 1 106 ? -0.003 0.069 -17.359 1.00 84.69 106 GLY A O 1
ATOM 826 N N . LEU A 1 107 ? 0.314 -1.123 -15.468 1.00 88.06 107 LEU A N 1
ATOM 827 C CA . LEU A 1 107 ? 1.746 -0.869 -15.365 1.00 88.06 107 LEU A CA 1
ATOM 828 C C . LEU A 1 107 ? 2.460 -1.649 -16.475 1.00 88.06 107 LEU A C 1
ATOM 830 O O . LEU A 1 107 ? 2.141 -2.813 -16.706 1.00 88.06 107 LEU A O 1
ATOM 834 N N . SER A 1 108 ? 3.389 -0.997 -17.166 1.00 90.00 108 SER A N 1
ATOM 835 C CA . SER A 1 108 ? 4.233 -1.635 -18.176 1.00 90.00 108 SER A CA 1
ATOM 836 C C . SER A 1 108 ? 5.118 -2.724 -17.559 1.00 90.00 108 SER A C 1
ATOM 838 O O . SER A 1 108 ? 5.593 -2.561 -16.438 1.00 90.00 108 SER A O 1
ATOM 840 N N . ASP A 1 109 ? 5.405 -3.793 -18.306 1.00 88.81 109 ASP A N 1
ATOM 841 C CA . ASP A 1 109 ? 6.425 -4.779 -17.915 1.00 88.81 109 ASP A CA 1
ATOM 842 C C . ASP A 1 109 ? 7.844 -4.314 -18.261 1.00 88.81 109 ASP A C 1
ATOM 844 O O . ASP A 1 109 ? 8.803 -4.739 -17.616 1.00 88.81 109 ASP A O 1
ATOM 848 N N . GLU A 1 110 ? 7.977 -3.399 -19.229 1.00 92.06 110 GLU A N 1
ATOM 849 C CA . GLU A 1 110 ? 9.251 -2.773 -19.587 1.00 92.06 110 GLU A CA 1
ATOM 850 C C . GLU A 1 110 ? 9.744 -1.847 -18.479 1.00 92.06 110 GLU A C 1
ATOM 852 O O . GLU A 1 110 ? 9.038 -0.915 -18.082 1.00 92.06 110 GLU A O 1
ATOM 857 N N . LYS A 1 111 ? 10.973 -2.090 -18.016 1.00 94.50 111 LYS A N 1
ATOM 858 C CA . LYS A 1 111 ? 11.546 -1.486 -16.811 1.00 94.50 111 LYS A CA 1
ATOM 859 C C . LYS A 1 111 ? 11.475 0.035 -16.815 1.00 94.50 111 LYS A C 1
ATOM 861 O O . LYS A 1 111 ? 10.884 0.613 -15.909 1.00 94.50 111 LYS A O 1
ATOM 866 N N . GLU A 1 112 ? 12.062 0.695 -17.805 1.00 95.50 112 GLU A N 1
ATOM 867 C CA . GLU A 1 112 ? 12.190 2.156 -17.825 1.00 95.50 112 GLU A CA 1
ATOM 868 C C . GLU A 1 112 ? 10.814 2.831 -17.799 1.00 95.50 112 GLU A C 1
ATOM 870 O O . GLU A 1 112 ? 10.584 3.762 -17.024 1.00 95.50 112 GLU A O 1
ATOM 875 N N . VAL A 1 113 ? 9.876 2.298 -18.585 1.00 95.31 113 VAL A N 1
ATOM 876 C CA . VAL A 1 113 ? 8.498 2.792 -18.657 1.00 95.31 113 VAL A CA 1
ATOM 877 C C . VAL A 1 113 ? 7.762 2.534 -17.342 1.00 95.31 113 VAL A C 1
ATOM 879 O O . VAL A 1 113 ? 7.076 3.425 -16.844 1.00 95.31 113 VAL A O 1
ATOM 882 N N . ALA A 1 114 ? 7.920 1.349 -16.748 1.00 93.94 114 ALA A N 1
ATOM 883 C CA . ALA A 1 114 ? 7.292 0.987 -15.481 1.00 93.94 114 ALA A CA 1
ATOM 884 C C . ALA A 1 114 ? 7.749 1.906 -14.343 1.00 93.94 114 ALA A C 1
ATOM 886 O O . ALA A 1 114 ? 6.923 2.438 -13.602 1.00 93.94 114 ALA A O 1
ATOM 887 N N . ILE A 1 115 ? 9.059 2.139 -14.224 1.00 96.38 115 ILE A N 1
ATOM 888 C CA . ILE A 1 115 ? 9.647 2.993 -13.185 1.00 96.38 115 ILE A CA 1
ATOM 889 C C . ILE A 1 115 ? 9.183 4.446 -13.335 1.00 96.38 115 ILE A C 1
ATOM 891 O O . ILE A 1 115 ? 8.834 5.096 -12.343 1.00 96.38 115 ILE A O 1
ATOM 895 N N . GLU A 1 116 ? 9.102 4.956 -14.564 1.00 96.12 116 GLU A N 1
ATOM 896 C CA . GLU A 1 116 ? 8.552 6.285 -14.833 1.00 96.12 116 GLU A CA 1
ATOM 897 C C . GLU A 1 116 ? 7.054 6.371 -14.488 1.00 96.12 116 GLU A C 1
ATOM 899 O O . GLU A 1 116 ? 6.616 7.326 -13.845 1.00 96.12 116 GLU A O 1
ATOM 904 N N . GLN A 1 117 ? 6.262 5.363 -14.862 1.00 95.50 117 GLN A N 1
ATOM 905 C CA . GLN A 1 117 ? 4.835 5.291 -14.535 1.00 95.50 117 GLN A CA 1
ATOM 906 C C . GLN A 1 117 ? 4.592 5.240 -13.019 1.00 95.50 117 GLN A C 1
ATOM 908 O O . GLN A 1 117 ? 3.787 6.021 -12.507 1.00 95.50 117 GLN A O 1
ATOM 913 N N . LEU A 1 118 ? 5.304 4.365 -12.301 1.00 95.31 118 LEU A N 1
ATOM 914 C CA . LEU A 1 118 ? 5.234 4.214 -10.843 1.00 95.31 118 LEU A CA 1
ATOM 915 C C . LEU A 1 118 ? 5.568 5.524 -10.131 1.00 95.31 118 LEU A C 1
ATOM 917 O O . LEU A 1 118 ? 4.780 6.003 -9.316 1.00 95.31 118 LEU A O 1
ATOM 921 N N . SER A 1 119 ? 6.712 6.126 -10.461 1.00 96.06 119 SER A N 1
ATOM 922 C CA . SER A 1 119 ? 7.168 7.361 -9.817 1.00 96.06 119 SER A CA 1
ATOM 923 C C . SER A 1 119 ? 6.208 8.527 -10.054 1.00 96.06 119 SER A C 1
ATOM 925 O O . SER A 1 119 ? 5.842 9.214 -9.100 1.00 96.06 119 SER A O 1
ATOM 927 N N . LYS A 1 120 ? 5.736 8.723 -11.294 1.00 96.50 120 LYS A N 1
ATOM 928 C CA . LYS A 1 120 ? 4.763 9.774 -11.634 1.00 96.50 120 LYS A CA 1
ATOM 929 C C . LYS A 1 120 ? 3.420 9.577 -10.944 1.00 96.50 120 LYS A C 1
ATOM 931 O O . LYS A 1 120 ? 2.834 10.551 -10.477 1.00 96.50 120 LYS A O 1
ATOM 936 N N . TRP A 1 121 ? 2.928 8.342 -10.883 1.00 95.06 121 TRP A N 1
ATOM 937 C CA . TRP A 1 121 ? 1.675 8.045 -10.197 1.00 95.06 121 TRP A CA 1
ATOM 938 C C . TRP A 1 121 ? 1.778 8.359 -8.706 1.00 95.06 121 TRP A C 1
ATOM 940 O O . TRP A 1 121 ? 0.969 9.135 -8.203 1.00 95.06 121 TRP A O 1
ATOM 950 N N . VAL A 1 122 ? 2.808 7.846 -8.026 1.00 95.88 122 VAL A N 1
ATOM 951 C CA . VAL A 1 122 ? 3.004 8.072 -6.587 1.00 95.88 122 VAL A CA 1
ATOM 952 C C . VAL A 1 122 ? 3.246 9.553 -6.274 1.00 95.88 122 VAL A C 1
ATOM 954 O O . VAL A 1 122 ? 2.689 10.062 -5.302 1.00 95.88 122 VAL A O 1
ATOM 957 N N . ALA A 1 123 ? 3.983 10.278 -7.124 1.00 96.06 123 ALA A N 1
ATOM 958 C CA . ALA A 1 123 ? 4.179 11.725 -6.988 1.00 96.06 123 ALA A CA 1
ATOM 959 C C . ALA A 1 123 ? 2.854 12.517 -6.975 1.00 96.06 123 ALA A C 1
ATOM 961 O O . ALA A 1 123 ? 2.767 13.579 -6.360 1.00 96.06 123 ALA A O 1
ATOM 962 N N . GLY A 1 124 ? 1.803 11.992 -7.615 1.00 93.81 124 GLY A N 1
ATOM 963 C CA . GLY A 1 124 ? 0.465 12.586 -7.632 1.00 93.81 124 GLY A CA 1
ATOM 964 C C . GLY A 1 124 ? -0.391 12.312 -6.388 1.00 93.81 124 GLY A C 1
ATOM 965 O O . GLY A 1 124 ? -1.490 12.854 -6.289 1.00 93.81 124 GLY A O 1
ATOM 966 N N . LEU A 1 125 ? 0.072 11.490 -5.437 1.00 92.25 125 LEU A N 1
ATOM 967 C CA . LEU A 1 125 ? -0.733 11.017 -4.299 1.00 92.25 125 LEU A CA 1
ATOM 968 C C . LEU A 1 125 ? -0.614 11.873 -3.028 1.00 92.25 125 LEU A C 1
ATOM 970 O O . LEU A 1 125 ? -1.150 11.479 -1.996 1.00 92.25 125 LEU A O 1
ATOM 974 N N . GLY A 1 126 ? 0.043 13.038 -3.073 1.00 92.00 126 GLY A N 1
ATOM 975 C CA . GLY A 1 126 ? 0.366 13.859 -1.892 1.00 92.00 126 GLY A CA 1
ATOM 976 C C . GLY A 1 126 ? -0.766 14.001 -0.857 1.00 92.00 126 GLY A C 1
ATOM 977 O O . GLY A 1 126 ? -0.584 13.584 0.288 1.00 92.00 126 GLY A O 1
ATOM 978 N N . PRO A 1 127 ? -1.960 14.506 -1.227 1.00 89.81 127 PRO A N 1
ATOM 979 C CA . PRO A 1 127 ? -3.083 14.623 -0.293 1.00 89.81 127 PRO A CA 1
ATOM 980 C C . PRO A 1 127 ? -3.542 13.285 0.307 1.00 89.81 127 PRO A C 1
ATOM 982 O O . PRO A 1 127 ? -3.833 13.215 1.499 1.00 89.81 127 PRO A O 1
ATOM 985 N N . ALA A 1 128 ? -3.567 12.217 -0.496 1.00 88.81 128 ALA A N 1
ATOM 986 C CA . ALA A 1 128 ? -3.977 10.887 -0.045 1.00 88.81 128 ALA A CA 1
ATOM 987 C C . ALA A 1 128 ? -2.943 10.263 0.909 1.00 88.81 128 ALA A C 1
ATOM 989 O O . ALA A 1 128 ? -3.319 9.639 1.897 1.00 88.81 128 ALA A O 1
ATOM 990 N N . LEU A 1 129 ? -1.645 10.485 0.668 1.00 90.06 129 LEU A N 1
ATOM 991 C CA . LEU A 1 129 ? -0.566 10.067 1.569 1.00 90.06 129 LEU A CA 1
ATOM 992 C C . LEU A 1 129 ? -0.661 10.777 2.926 1.00 90.06 129 LEU A C 1
ATOM 994 O O . LEU A 1 129 ? -0.555 10.135 3.971 1.00 90.06 129 LEU A O 1
ATOM 998 N N . LEU A 1 130 ? -0.922 12.088 2.925 1.00 88.06 130 LEU A N 1
ATOM 999 C CA . LEU A 1 130 ? -1.121 12.858 4.157 1.00 88.06 130 LEU A CA 1
ATOM 1000 C C . LEU A 1 130 ? -2.336 12.354 4.943 1.00 88.06 130 LEU A C 1
ATOM 1002 O O . LEU A 1 130 ? -2.251 12.199 6.159 1.00 88.06 130 LEU A O 1
ATOM 1006 N N . GLN A 1 131 ? -3.437 12.037 4.265 1.00 86.38 131 GLN A N 1
ATOM 1007 C CA . GLN A 1 131 ? -4.624 11.469 4.900 1.00 86.38 131 GLN A CA 1
ATOM 1008 C C . GLN A 1 131 ? -4.348 10.076 5.484 1.00 86.38 131 GLN A C 1
ATOM 1010 O O . GLN A 1 131 ? -4.655 9.825 6.648 1.00 86.38 131 GLN A O 1
ATOM 1015 N N . ALA A 1 132 ? -3.699 9.193 4.722 1.00 87.56 132 ALA A N 1
ATOM 1016 C CA . ALA A 1 132 ? -3.333 7.855 5.178 1.00 87.56 132 ALA A CA 1
ATOM 1017 C C . ALA A 1 132 ? -2.385 7.883 6.389 1.00 87.56 132 ALA A C 1
ATOM 1019 O O . ALA A 1 132 ? -2.552 7.083 7.309 1.00 87.56 132 ALA A O 1
ATOM 1020 N N . SER A 1 133 ? -1.448 8.839 6.453 1.00 87.00 133 SER A N 1
ATOM 1021 C CA . SER A 1 133 ? -0.538 8.975 7.603 1.00 87.00 133 SER A CA 1
ATOM 1022 C C . SER A 1 133 ? -1.247 9.283 8.926 1.00 87.00 133 SER A C 1
ATOM 1024 O O . SER A 1 133 ? -0.726 8.963 9.991 1.00 87.00 133 SER A O 1
ATOM 1026 N N . GLN A 1 134 ? -2.467 9.831 8.890 1.00 84.00 134 GLN A N 1
ATOM 1027 C CA . GLN A 1 134 ? -3.264 10.072 10.098 1.00 84.00 134 GLN A CA 1
ATOM 1028 C C . GLN A 1 134 ? -3.825 8.777 10.705 1.00 84.00 134 GLN A C 1
ATOM 1030 O O . GLN A 1 134 ? -4.376 8.800 11.807 1.00 84.00 134 GLN A O 1
ATOM 1035 N N . LEU A 1 135 ? -3.716 7.651 9.992 1.00 81.12 135 LEU A N 1
ATOM 1036 C CA . LEU A 1 135 ? -4.122 6.330 10.470 1.00 81.12 135 LEU A CA 1
ATOM 1037 C C . LEU A 1 135 ? -2.994 5.602 11.215 1.00 81.12 135 LEU A C 1
ATOM 1039 O O . LEU A 1 135 ? -3.244 4.534 11.773 1.00 81.12 135 LEU A O 1
ATOM 1043 N N . VAL A 1 136 ? -1.780 6.164 11.242 1.00 72.31 136 VAL A N 1
ATOM 1044 C CA . VAL A 1 136 ? -0.638 5.592 11.964 1.00 72.31 136 VAL A CA 1
ATOM 1045 C C . VAL A 1 136 ? -0.845 5.753 13.481 1.00 72.31 136 VAL A C 1
ATOM 1047 O O . VAL A 1 136 ? -1.150 6.858 13.949 1.00 72.31 136 VAL A O 1
ATOM 1050 N N . PRO A 1 137 ? -0.691 4.680 14.283 1.00 63.25 137 PRO A N 1
ATOM 1051 C CA . PRO A 1 137 ? -0.773 4.764 15.739 1.00 63.25 137 PRO A CA 1
ATOM 1052 C C . PRO A 1 137 ? 0.295 5.717 16.300 1.00 63.25 137 PRO A C 1
ATOM 1054 O O . PRO A 1 137 ? 1.473 5.556 16.004 1.00 63.25 137 PRO A O 1
ATOM 1057 N N . GLY A 1 138 ? -0.100 6.690 17.129 1.00 62.03 138 GLY A N 1
ATOM 1058 C CA . GLY A 1 138 ? 0.829 7.645 17.766 1.00 62.03 138 GLY A CA 1
ATOM 1059 C C . GLY A 1 138 ? 0.655 9.112 17.356 1.00 62.03 138 GLY A C 1
ATOM 1060 O O . GLY A 1 138 ? 1.216 9.988 18.008 1.00 62.03 138 GLY A O 1
ATOM 1061 N N . GLY A 1 139 ? -0.195 9.394 16.362 1.00 55.88 139 GLY A N 1
ATOM 1062 C CA . GLY A 1 139 ? -0.498 10.756 15.913 1.00 55.88 139 GLY A CA 1
ATOM 1063 C C . GLY A 1 139 ? 0.508 11.292 14.891 1.00 55.88 139 GLY A C 1
ATOM 1064 O O . GLY A 1 139 ? 1.594 10.753 14.711 1.00 55.88 139 GLY A O 1
ATOM 1065 N N . ALA A 1 140 ? 0.120 12.351 14.176 1.00 57.59 140 ALA A N 1
ATOM 1066 C CA . ALA A 1 140 ? 0.921 12.898 13.088 1.00 57.59 140 ALA A CA 1
ATOM 1067 C C . ALA A 1 140 ? 2.196 13.578 13.616 1.00 57.59 140 ALA A C 1
ATOM 1069 O O . ALA A 1 140 ? 2.140 14.659 14.209 1.00 57.59 140 ALA A O 1
ATOM 1070 N N . THR A 1 141 ? 3.358 12.980 13.355 1.00 64.44 141 THR A N 1
ATOM 1071 C CA . THR A 1 141 ? 4.642 13.677 13.462 1.00 64.44 141 THR A CA 1
ATOM 1072 C C . THR A 1 141 ? 4.644 14.831 12.454 1.00 64.44 141 THR A C 1
ATOM 1074 O O . THR A 1 141 ? 4.271 14.648 11.300 1.00 64.44 141 THR A O 1
ATOM 1077 N N . ILE A 1 142 ? 5.060 16.034 12.862 1.00 67.06 142 ILE A N 1
ATOM 1078 C CA . ILE A 1 142 ? 5.009 17.245 12.011 1.00 67.06 142 ILE A CA 1
ATOM 1079 C C . ILE A 1 142 ? 5.895 17.107 10.753 1.00 67.06 142 ILE A C 1
ATOM 1081 O O . ILE A 1 142 ? 5.652 17.755 9.737 1.00 67.06 142 ILE A O 1
ATOM 1085 N N . ALA A 1 143 ? 6.905 16.235 10.801 1.00 78.75 143 ALA A N 1
ATOM 1086 C CA . ALA A 1 143 ? 7.751 15.881 9.668 1.00 78.75 143 ALA A CA 1
ATOM 1087 C C . ALA A 1 143 ? 8.196 14.414 9.801 1.00 78.75 143 ALA A C 1
ATOM 1089 O O . ALA A 1 143 ? 9.288 14.165 10.321 1.00 78.75 143 ALA A O 1
ATOM 1090 N N . PRO A 1 144 ? 7.355 13.444 9.402 1.00 87.75 144 PRO A N 1
ATOM 1091 C CA . PRO A 1 144 ? 7.688 12.043 9.568 1.00 87.75 144 PRO A CA 1
ATOM 1092 C C . PRO A 1 144 ? 8.845 11.659 8.644 1.00 87.75 144 PRO A C 1
ATOM 1094 O O . PRO A 1 144 ? 9.054 12.205 7.551 1.00 87.75 144 PRO A O 1
ATOM 1097 N N . THR A 1 145 ? 9.613 10.697 9.119 1.00 92.44 145 THR A N 1
ATOM 1098 C CA . THR A 1 145 ? 10.570 9.946 8.325 1.00 92.44 145 THR A CA 1
ATOM 1099 C C . THR A 1 145 ? 9.883 8.733 7.721 1.00 92.44 145 THR A C 1
ATOM 1101 O O . THR A 1 145 ? 9.002 8.142 8.344 1.00 92.44 145 THR A O 1
ATOM 1104 N N . PHE A 1 146 ? 10.270 8.356 6.507 1.00 94.06 146 PHE A N 1
ATOM 1105 C CA . PHE A 1 146 ? 9.660 7.220 5.825 1.00 94.06 146 PHE A CA 1
ATOM 1106 C C . PHE A 1 146 ? 10.695 6.271 5.229 1.00 94.06 146 PHE A C 1
ATOM 1108 O O . PHE A 1 146 ? 11.816 6.676 4.917 1.00 94.06 146 PHE A O 1
ATOM 1115 N N . ARG A 1 147 ? 10.309 5.016 5.016 1.00 95.00 147 ARG A N 1
ATOM 1116 C CA . ARG A 1 147 ? 10.997 4.112 4.092 1.00 95.00 147 ARG A CA 1
ATOM 1117 C C . ARG A 1 147 ? 10.013 3.640 3.035 1.00 95.00 147 ARG A C 1
ATOM 1119 O O . ARG A 1 147 ? 8.833 3.537 3.318 1.00 95.00 147 ARG A O 1
ATOM 1126 N N . ALA A 1 148 ? 10.494 3.358 1.831 1.00 95.38 148 ALA A N 1
ATOM 1127 C CA . ALA A 1 148 ? 9.690 2.664 0.834 1.00 95.38 148 ALA A CA 1
ATOM 1128 C C . ALA A 1 148 ? 10.018 1.172 0.881 1.00 95.38 148 ALA A C 1
ATOM 1130 O O . ALA A 1 148 ? 11.188 0.806 1.004 1.00 95.38 148 ALA A O 1
ATOM 1131 N N . SER A 1 149 ? 8.994 0.342 0.715 1.00 92.94 149 SER A N 1
ATOM 1132 C CA . SER A 1 149 ? 9.106 -1.107 0.561 1.00 92.94 149 SER A CA 1
ATOM 1133 C C . SER A 1 149 ? 8.254 -1.553 -0.622 1.00 92.94 149 SER A C 1
ATOM 1135 O O . SER A 1 149 ? 7.204 -0.974 -0.897 1.00 92.94 149 SER A O 1
ATOM 1137 N N . ALA A 1 150 ? 8.700 -2.580 -1.343 1.00 92.25 150 ALA A N 1
ATOM 1138 C CA . ALA A 1 150 ? 7.967 -3.106 -2.488 1.00 92.25 150 ALA A CA 1
ATOM 1139 C C . ALA A 1 150 ? 7.928 -4.633 -2.470 1.00 92.25 150 ALA A C 1
ATOM 1141 O O . ALA A 1 150 ? 8.948 -5.303 -2.300 1.00 92.25 150 ALA A O 1
ATOM 1142 N N . VAL A 1 151 ? 6.736 -5.173 -2.712 1.00 88.19 151 VAL A N 1
ATOM 1143 C CA . VAL A 1 151 ? 6.524 -6.590 -2.999 1.00 88.19 151 VAL A CA 1
ATOM 1144 C C . VAL A 1 151 ? 6.074 -6.694 -4.446 1.00 88.19 151 VAL A C 1
ATOM 1146 O O . VAL A 1 151 ? 5.040 -6.147 -4.825 1.00 88.19 151 VAL A O 1
ATOM 1149 N N . ARG A 1 152 ? 6.869 -7.393 -5.251 1.00 87.38 152 ARG A N 1
ATOM 1150 C CA . ARG A 1 152 ? 6.588 -7.678 -6.655 1.00 87.38 152 ARG A CA 1
ATOM 1151 C C . ARG A 1 152 ? 6.181 -9.139 -6.779 1.00 87.38 152 ARG A C 1
ATOM 1153 O O . ARG A 1 152 ? 6.840 -10.004 -6.207 1.00 87.38 152 ARG A O 1
ATOM 1160 N N . ASP A 1 153 ? 5.129 -9.405 -7.539 1.00 83.19 153 ASP A N 1
ATOM 1161 C CA . ASP A 1 153 ? 4.640 -10.757 -7.789 1.00 83.19 153 ASP A CA 1
ATOM 1162 C C . ASP A 1 153 ? 4.240 -10.909 -9.258 1.00 83.19 153 ASP A C 1
ATOM 1164 O O . ASP A 1 153 ? 3.534 -10.058 -9.792 1.00 83.19 153 ASP A O 1
ATOM 1168 N N . GLY A 1 154 ? 4.685 -11.995 -9.889 1.00 81.56 154 GLY A N 1
ATOM 1169 C CA . GLY A 1 154 ? 4.578 -12.221 -11.332 1.00 81.56 154 GLY A CA 1
ATOM 1170 C C . GLY A 1 154 ? 5.901 -12.059 -12.088 1.00 81.56 154 GLY A C 1
ATOM 1171 O O . GLY A 1 154 ? 6.978 -11.905 -11.497 1.00 81.56 154 GLY A O 1
ATOM 1172 N N . GLU A 1 155 ? 5.819 -12.126 -13.413 1.00 83.94 155 GLU A N 1
ATOM 1173 C CA . GLU A 1 155 ? 6.947 -11.967 -14.335 1.00 83.94 155 GLU A CA 1
ATOM 1174 C C . GLU A 1 155 ? 6.978 -10.527 -14.852 1.00 83.94 155 GLU A C 1
ATOM 1176 O O . GLU A 1 155 ? 6.007 -10.058 -15.428 1.00 83.94 155 GLU A O 1
ATOM 1181 N N . HIS A 1 156 ? 8.083 -9.820 -14.609 1.00 88.06 156 HIS A N 1
ATOM 1182 C CA . HIS A 1 156 ? 8.282 -8.428 -15.023 1.00 88.06 156 HIS A CA 1
ATOM 1183 C C . HIS A 1 156 ? 9.755 -8.222 -15.395 1.00 88.06 156 HIS A C 1
ATOM 1185 O O . HIS A 1 156 ? 10.619 -8.902 -14.833 1.00 88.06 156 HIS A O 1
ATOM 1191 N N . HIS A 1 157 ? 10.076 -7.251 -16.257 1.00 93.94 157 HIS A N 1
ATOM 1192 C CA . HIS A 1 157 ? 11.469 -6.932 -16.615 1.00 93.94 157 HIS A CA 1
ATOM 1193 C C . HIS A 1 157 ? 12.163 -5.989 -15.610 1.00 93.94 157 HIS A C 1
ATOM 1195 O O . HIS A 1 157 ? 13.242 -5.464 -15.879 1.00 93.94 157 HIS A O 1
ATOM 1201 N N . PHE A 1 158 ? 11.576 -5.787 -14.428 1.00 93.94 158 PHE A N 1
ATOM 1202 C CA . PHE A 1 158 ? 12.136 -4.991 -13.335 1.00 93.94 158 PHE A CA 1
ATOM 1203 C C . PHE A 1 158 ? 12.038 -5.729 -11.995 1.00 93.94 158 PHE A C 1
ATOM 1205 O O . PHE A 1 158 ? 11.224 -6.635 -11.805 1.00 93.94 158 PHE A O 1
ATOM 1212 N N . THR A 1 159 ? 12.887 -5.338 -11.046 1.00 94.50 159 THR A N 1
ATOM 1213 C CA . THR A 1 159 ? 12.977 -5.965 -9.720 1.00 94.50 159 THR A CA 1
ATOM 1214 C C . THR A 1 159 ? 12.122 -5.241 -8.677 1.00 94.50 159 THR A C 1
ATOM 1216 O O . THR A 1 159 ? 11.675 -4.112 -8.882 1.00 94.50 159 THR A O 1
ATOM 1219 N N . SER A 1 160 ? 11.917 -5.868 -7.514 1.00 93.50 160 SER A N 1
ATOM 1220 C CA . SER A 1 160 ? 11.296 -5.185 -6.369 1.00 93.50 160 SER A CA 1
ATOM 1221 C C . SER A 1 160 ? 12.125 -3.984 -5.903 1.00 93.50 160 SER A C 1
ATOM 1223 O O . SER A 1 160 ? 11.553 -2.998 -5.455 1.00 93.50 160 SER A O 1
ATOM 1225 N N . GLU A 1 161 ? 13.454 -4.036 -6.031 1.00 95.94 161 GLU A N 1
ATOM 1226 C CA . GLU A 1 161 ? 14.341 -2.924 -5.669 1.00 95.94 161 GLU A CA 1
ATOM 1227 C C . GLU A 1 161 ? 14.144 -1.724 -6.602 1.00 95.94 161 GLU A C 1
ATOM 1229 O O . GLU A 1 161 ? 14.047 -0.590 -6.131 1.00 95.94 161 GLU A O 1
ATOM 1234 N N . ASP A 1 162 ? 13.991 -1.973 -7.908 1.00 96.81 162 ASP A N 1
ATOM 1235 C CA . ASP A 1 162 ? 13.675 -0.926 -8.884 1.00 96.81 162 ASP A CA 1
ATOM 1236 C C . ASP A 1 162 ? 12.329 -0.255 -8.553 1.00 96.81 162 ASP A C 1
ATOM 1238 O O . ASP A 1 162 ? 12.227 0.973 -8.510 1.00 96.81 162 ASP A O 1
ATOM 1242 N N . ALA A 1 163 ? 11.300 -1.059 -8.256 1.00 96.00 163 ALA A N 1
ATOM 1243 C CA . ALA A 1 163 ? 9.981 -0.558 -7.874 1.00 96.00 163 ALA A CA 1
ATOM 1244 C C . ALA A 1 163 ? 10.021 0.225 -6.550 1.00 96.00 163 ALA A C 1
ATOM 1246 O O . ALA A 1 163 ? 9.434 1.302 -6.450 1.00 96.00 163 ALA A O 1
ATOM 1247 N N . MET A 1 164 ? 10.748 -0.276 -5.548 1.00 96.69 164 MET A N 1
ATOM 1248 C CA . MET A 1 164 ? 10.948 0.391 -4.260 1.00 96.69 164 MET A CA 1
ATOM 1249 C C . MET A 1 164 ? 11.598 1.766 -4.438 1.00 96.69 164 MET A C 1
ATOM 1251 O O . MET A 1 164 ? 11.134 2.744 -3.851 1.00 96.69 164 MET A O 1
ATOM 1255 N N . ALA A 1 165 ? 12.636 1.864 -5.275 1.00 96.56 165 ALA A N 1
ATOM 1256 C CA . ALA A 1 165 ? 13.289 3.133 -5.578 1.00 96.56 165 ALA A CA 1
ATOM 1257 C C . ALA A 1 165 ? 12.328 4.122 -6.262 1.00 96.56 165 ALA A C 1
ATOM 1259 O O . ALA A 1 165 ? 12.281 5.294 -5.883 1.00 96.56 165 ALA A O 1
ATOM 1260 N N . ALA A 1 166 ? 11.517 3.648 -7.214 1.00 97.06 166 ALA A N 1
ATOM 1261 C CA . ALA A 1 166 ? 10.512 4.460 -7.903 1.00 97.06 166 ALA A CA 1
ATOM 1262 C C . ALA A 1 166 ? 9.442 5.004 -6.945 1.00 97.06 166 ALA A C 1
ATOM 1264 O O . ALA A 1 166 ? 9.115 6.192 -6.984 1.00 97.06 166 ALA A O 1
ATOM 1265 N N . VAL A 1 167 ? 8.927 4.143 -6.059 1.00 96.50 167 VAL A N 1
ATOM 1266 C CA . VAL A 1 167 ? 7.959 4.516 -5.020 1.00 96.50 167 VAL A CA 1
ATOM 1267 C C . VAL A 1 167 ? 8.579 5.533 -4.068 1.00 96.50 167 VAL A C 1
ATOM 1269 O O . VAL A 1 167 ? 7.980 6.577 -3.824 1.00 96.50 167 VAL A O 1
ATOM 1272 N N . GLY A 1 168 ? 9.798 5.285 -3.582 1.00 96.62 168 GLY A N 1
ATOM 1273 C CA . GLY A 1 168 ? 10.496 6.199 -2.678 1.00 96.62 168 GLY A CA 1
ATOM 1274 C C . GLY A 1 168 ? 10.723 7.584 -3.286 1.00 96.62 168 GLY A C 1
ATOM 1275 O O . GLY A 1 168 ? 10.457 8.595 -2.634 1.00 96.62 168 GLY A O 1
ATOM 1276 N N . TYR A 1 169 ? 11.145 7.640 -4.553 1.00 96.69 169 TYR A N 1
ATOM 1277 C CA . TYR A 1 169 ? 11.277 8.897 -5.293 1.00 96.69 169 TYR A CA 1
ATOM 1278 C C . TYR A 1 169 ? 9.929 9.612 -5.460 1.00 96.69 169 TYR A C 1
ATOM 1280 O O . TYR A 1 169 ? 9.836 10.824 -5.250 1.00 96.69 169 TYR A O 1
ATOM 1288 N N . GLY A 1 170 ? 8.874 8.864 -5.797 1.00 96.75 170 GLY A N 1
ATOM 1289 C CA . GLY A 1 170 ? 7.519 9.392 -5.922 1.00 96.75 170 GLY A CA 1
ATOM 1290 C C . GLY A 1 170 ? 7.010 10.001 -4.614 1.00 96.75 170 GLY A C 1
ATOM 1291 O O . GLY A 1 170 ? 6.547 11.137 -4.618 1.00 96.75 170 GLY A O 1
ATOM 1292 N N . VAL A 1 171 ? 7.168 9.303 -3.482 1.00 95.75 171 VAL A N 1
ATOM 1293 C CA . VAL A 1 171 ? 6.775 9.815 -2.155 1.00 95.75 171 VAL A CA 1
ATOM 1294 C C . VAL A 1 171 ? 7.560 11.078 -1.811 1.00 95.75 171 VAL A C 1
ATOM 1296 O O . VAL A 1 171 ? 6.955 12.085 -1.455 1.00 95.75 171 VAL A O 1
ATOM 1299 N N . GLY A 1 172 ? 8.886 11.074 -1.989 1.00 94.19 172 GLY A N 1
ATOM 1300 C CA . GLY A 1 172 ? 9.721 12.256 -1.736 1.00 94.19 172 GLY A CA 1
ATOM 1301 C C . GLY A 1 172 ? 9.392 13.461 -2.629 1.00 94.19 172 GLY A C 1
ATOM 1302 O O . GLY A 1 172 ? 9.708 14.592 -2.271 1.00 94.19 172 GLY A O 1
ATOM 1303 N N . SER A 1 173 ? 8.742 13.231 -3.774 1.00 95.50 173 SER A N 1
ATOM 1304 C CA . SER A 1 173 ? 8.230 14.289 -4.654 1.00 95.50 173 SER A CA 1
ATOM 1305 C C . SER A 1 173 ? 6.813 14.741 -4.275 1.00 95.50 173 SER A C 1
ATOM 1307 O O . SER A 1 173 ? 6.455 15.893 -4.512 1.00 95.50 173 SER A O 1
ATOM 1309 N N . ALA A 1 174 ? 6.004 13.849 -3.695 1.00 94.50 174 ALA A N 1
ATOM 1310 C CA . ALA A 1 174 ? 4.617 14.111 -3.311 1.00 94.50 174 ALA A CA 1
ATOM 1311 C C . ALA A 1 174 ? 4.485 14.858 -1.975 1.00 94.50 174 ALA A C 1
ATOM 1313 O O . ALA A 1 174 ? 3.544 15.630 -1.784 1.00 94.50 174 ALA A O 1
ATOM 1314 N N . VAL A 1 175 ? 5.389 14.588 -1.029 1.00 92.62 175 VAL A N 1
ATOM 1315 C CA . VAL A 1 175 ? 5.342 15.086 0.353 1.00 92.62 175 VAL A CA 1
ATOM 1316 C C . VAL A 1 175 ? 6.738 15.461 0.855 1.00 92.62 175 VAL A C 1
ATOM 1318 O O . VAL A 1 175 ? 7.749 14.987 0.354 1.00 92.62 175 VAL A O 1
ATOM 1321 N N . SER A 1 176 ? 6.810 16.298 1.892 1.00 91.25 176 SER A N 1
ATOM 1322 C CA . SER A 1 176 ? 8.070 16.788 2.480 1.00 91.25 176 SER A CA 1
ATOM 1323 C C . SER A 1 176 ? 8.755 15.804 3.443 1.00 91.25 176 SER A C 1
ATOM 1325 O O . SER A 1 176 ? 9.644 16.193 4.207 1.00 91.25 176 SER A O 1
ATOM 1327 N N . TRP A 1 177 ? 8.328 14.541 3.451 1.00 91.69 177 TRP A N 1
ATOM 1328 C CA . TRP A 1 177 ? 8.852 13.512 4.346 1.00 91.69 177 TRP A CA 1
ATOM 1329 C C . TRP A 1 177 ? 10.293 13.155 3.983 1.00 91.69 177 TRP A C 1
ATOM 1331 O O . TRP A 1 177 ? 10.692 13.190 2.818 1.00 91.69 177 TRP A O 1
ATOM 1341 N N . LYS A 1 178 ? 11.095 12.791 4.986 1.00 92.06 178 LYS A N 1
ATOM 1342 C CA . LYS A 1 178 ? 12.505 12.435 4.770 1.00 92.06 178 LYS A CA 1
ATOM 1343 C C . LYS A 1 178 ? 12.685 10.926 4.727 1.00 92.06 178 LYS A C 1
ATOM 1345 O O . LYS A 1 178 ? 12.292 10.237 5.663 1.00 92.06 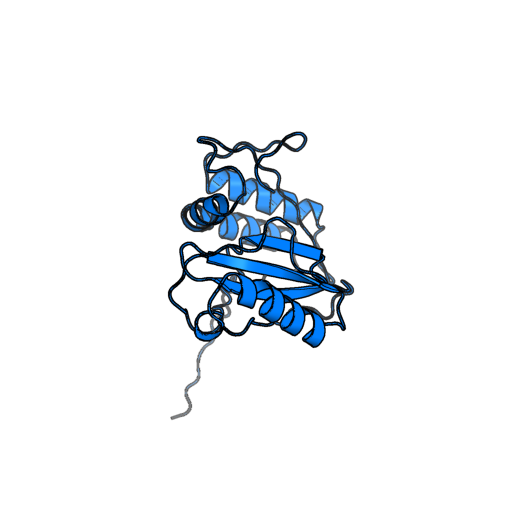178 LYS A O 1
ATOM 1350 N N . ALA A 1 179 ? 13.339 10.422 3.686 1.00 93.31 179 ALA A N 1
ATOM 1351 C CA . ALA A 1 179 ? 13.669 9.006 3.603 1.00 93.31 179 ALA A CA 1
ATOM 1352 C C . ALA A 1 179 ? 14.687 8.608 4.694 1.00 93.31 179 ALA A C 1
ATOM 1354 O O . ALA A 1 179 ? 15.727 9.255 4.844 1.00 93.31 179 ALA A O 1
ATOM 1355 N N . ASN A 1 180 ? 14.412 7.540 5.443 1.00 93.56 180 ASN A N 1
ATOM 1356 C CA . ASN A 1 180 ? 15.315 6.952 6.429 1.00 93.56 180 ASN A CA 1
ATOM 1357 C C . ASN A 1 180 ? 15.125 5.430 6.497 1.00 93.56 180 ASN A C 1
ATOM 1359 O O . ASN A 1 180 ? 14.148 4.927 7.037 1.00 93.56 180 ASN A O 1
ATOM 1363 N N . MET A 1 181 ? 16.109 4.678 6.005 1.00 89.12 181 MET A N 1
ATOM 1364 C CA . MET A 1 181 ? 16.030 3.212 5.948 1.00 89.12 181 MET A CA 1
ATOM 1365 C C . MET A 1 181 ? 16.237 2.519 7.305 1.00 89.12 181 MET A C 1
ATOM 1367 O O . MET A 1 181 ? 16.009 1.316 7.410 1.00 89.12 181 MET A O 1
ATOM 1371 N N . LYS A 1 182 ? 16.710 3.240 8.333 1.00 90.75 182 LYS A N 1
ATOM 1372 C CA . LYS A 1 182 ? 17.065 2.668 9.646 1.00 90.75 182 LYS A CA 1
ATOM 1373 C C . LYS A 1 182 ? 16.023 2.947 10.723 1.00 90.75 182 LYS A C 1
ATOM 1375 O O . LYS A 1 182 ? 15.736 2.066 11.522 1.00 90.75 182 LYS A O 1
ATOM 1380 N N . SER A 1 183 ? 15.506 4.171 10.763 1.00 89.62 183 SER A N 1
ATOM 1381 C CA . SER A 1 183 ? 14.517 4.622 11.743 1.00 89.62 183 SER A CA 1
ATOM 1382 C C . SER A 1 183 ? 13.487 5.462 11.011 1.00 89.62 183 SER A C 1
ATOM 1384 O O . SER A 1 183 ? 13.808 6.563 10.573 1.00 89.62 183 SER A O 1
ATOM 1386 N N . TYR A 1 184 ? 12.288 4.924 10.855 1.00 90.75 184 TYR A N 1
ATOM 1387 C CA . TYR A 1 184 ? 11.207 5.526 10.086 1.00 90.75 184 TYR A CA 1
ATOM 1388 C C . TYR A 1 184 ? 9.920 5.491 10.905 1.00 90.75 184 TYR A C 1
ATOM 1390 O O . TYR A 1 184 ? 9.696 4.563 11.682 1.00 90.75 184 TYR A O 1
ATOM 1398 N N . ASP A 1 185 ? 9.091 6.510 10.713 1.00 89.50 185 ASP A N 1
ATOM 1399 C CA . ASP A 1 185 ? 7.754 6.597 11.299 1.00 89.50 185 ASP A CA 1
ATOM 1400 C C . ASP A 1 185 ? 6.720 5.904 10.399 1.00 89.50 185 ASP A C 1
ATOM 1402 O O . ASP A 1 185 ? 5.718 5.379 10.878 1.00 89.50 185 ASP A O 1
ATOM 1406 N N . ILE A 1 186 ? 6.970 5.915 9.084 1.00 90.62 186 ILE A N 1
ATOM 1407 C CA . ILE A 1 186 ? 6.073 5.401 8.047 1.00 90.62 186 ILE A CA 1
ATOM 1408 C C . ILE A 1 186 ? 6.838 4.438 7.134 1.00 90.62 186 ILE A C 1
ATOM 1410 O O . ILE A 1 186 ? 7.961 4.718 6.712 1.00 90.62 186 ILE A O 1
ATOM 1414 N N . GLU A 1 187 ? 6.219 3.308 6.822 1.00 91.50 187 GLU A N 1
ATOM 1415 C CA . GLU A 1 187 ? 6.623 2.396 5.748 1.00 91.50 187 GLU A CA 1
ATOM 1416 C C . GLU A 1 187 ? 5.541 2.346 4.669 1.00 91.50 187 GLU A C 1
ATOM 1418 O O . GLU A 1 187 ? 4.351 2.254 5.052 1.00 91.50 187 GLU A O 1
#

Foldseek 3Di:
DDDPDPPPPPLAKDFDDFPDDPPALFKKKWKFFAPCVVVQ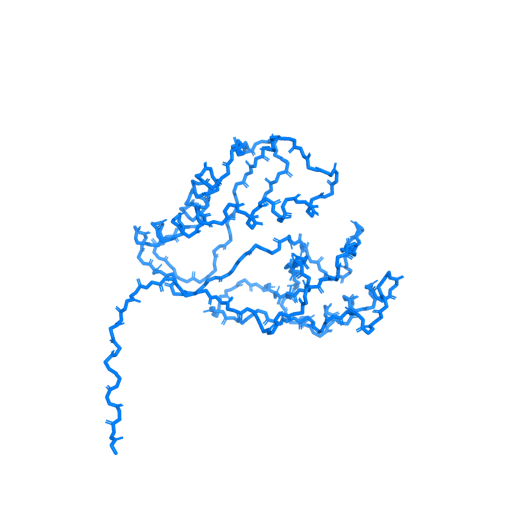QVQQLVQVVVPDPSVQWDRWDWDDDPDPWPPRITITMTGHHPPDAADPVHTPRTPDMAGDQTDIDSQALDLVSNLVNLLVVLLVRQVSVVSRLCRQPPGDDPAWEEAFFFDDTDHGPDDRVSSRVSNVNSPVNSDVHHYDPPDTSYD

Secondary structure (DSSP, 8-state):
-------------EE---SS--S-SEEEEEEEETT-HHHHHHHHHHHHTTTS-GGGSPPPEEPP-SS--S--EEEEEEEE-TT----TT--TTEEEEEE----EE---SSHHHHHHHHHHHHHTTHHHHHHHHTTSTT---SS-EE-------S--SS-HHHHHHHHHHHHHHHS-PEE-SSS-SB-

Sequence (187 aa):
VRHLQLCCLTTGLQRLVPPKPLASDRSYLLLYTRGLEDQAEALLFRTLAHTVPTWRIPPPQHVPRVSEGHAAVGKLLVRLPDGEQIPQEGIPGIIHTYAFVDAVTGLSDEKEVAIEQLSKWVAGLGPALLQASQLVPGGATIAPTFRASAVRDGEHHFTSEDAMAAVGYGVGSAVSWKANMKSYDIE

pLDDT: mean 79.76, std 17.23, range [26.98, 97.06]